Protein AF-A0A2T4PUJ6-F1 (afdb_monomer_lite)

pLDDT: mean 86.18, std 10.52, range [46.16, 98.0]

Organism: NCBI:txid71237

Sequence (237 aa):
MKYNLSYVLGALLSVPMAFIAFLFSVFQLDLHFMIDTAVFAGSYVFSFLPIQWYSSRKYLKEMGLTRREFHFIRKQLNDAQPKLKRLYKNYMRVRSYSEFKNLNEVAKLARTIYNTVKQSPEKFYAVESFFYSHLDNTVNLIDNYTMLQRMPNKSKEEKAKLKQTKLTIDENKRTLVADLKQLNESSYHQLDIEMELADIAKDRNSYRQAITESTKEKVNLKKNAKKYEYEMERKDD

Foldseek 3Di:
DVLVVLQVVLQVVQQVQLVVQLVCCVPPVVDDPVVSVVSSVVSSCVSRVVSNVVSVVVVCVVLVHDPVLLVVLVVLLVVLVVLLVLLVVLLVLDPDPVSSVLSVLLSVLLVVLSVLCVVRVSLCVLQVCSSVPLSVVLSVLSNVLSVLVPDPDDDPVSVVVSVVSVVVNVVSSVVSVVSVCSSCVVVVVVVVVVVVVVVVVVVVVVVVVVVVVVVVVVVVVVVVVVVVVVVVVVVVD

Radius of gyration: 34.38 Å; chains: 1; bounding box: 81×80×92 Å

InterPro domains:
  IPR018770 5-bromo-4-chloroindolyl phosphate hydrolysis protein [PF10112] (9-198)

Structure (mmCIF, N/CA/C/O backbone):
data_AF-A0A2T4PUJ6-F1
#
_entry.id   AF-A0A2T4PUJ6-F1
#
loop_
_atom_site.group_PDB
_atom_site.id
_atom_site.type_symbol
_atom_site.label_atom_id
_atom_site.label_alt_id
_atom_site.label_comp_id
_atom_site.label_asym_id
_atom_site.label_entity_id
_atom_site.label_seq_id
_atom_site.pdbx_PDB_ins_code
_atom_site.Cartn_x
_atom_site.Cartn_y
_atom_site.Cartn_z
_atom_site.occupancy
_atom_site.B_iso_or_equiv
_atom_site.auth_seq_id
_atom_site.auth_comp_id
_atom_site.auth_asym_id
_atom_site.auth_atom_id
_atom_site.pdbx_PDB_model_num
ATOM 1 N N . MET A 1 1 ? 12.308 -3.045 -4.408 1.00 46.16 1 MET A N 1
ATOM 2 C CA . MET A 1 1 ? 13.545 -3.732 -3.955 1.00 46.16 1 MET A CA 1
ATOM 3 C C . MET A 1 1 ? 14.576 -3.938 -5.072 1.00 46.16 1 MET A C 1
ATOM 5 O O . MET A 1 1 ? 15.727 -4.180 -4.744 1.00 46.16 1 MET A O 1
ATOM 9 N N . LYS A 1 2 ? 14.228 -3.740 -6.359 1.00 48.84 2 LYS A N 1
ATOM 10 C CA . LYS A 1 2 ? 15.148 -3.913 -7.501 1.00 48.84 2 LYS A CA 1
ATOM 11 C C . LYS A 1 2 ? 16.347 -2.936 -7.541 1.00 48.84 2 LYS A C 1
ATOM 13 O O . LYS A 1 2 ? 17.402 -3.316 -8.018 1.00 48.84 2 LYS A O 1
ATOM 18 N N . TYR A 1 3 ? 16.237 -1.734 -6.963 1.00 52.75 3 TYR A N 1
ATOM 19 C CA . TYR A 1 3 ? 17.348 -0.760 -6.908 1.00 52.75 3 TYR A CA 1
ATOM 20 C C . TYR A 1 3 ? 18.479 -1.143 -5.930 1.00 52.75 3 TYR A C 1
ATOM 22 O O . TYR A 1 3 ? 19.645 -0.867 -6.175 1.00 52.75 3 TYR A O 1
ATOM 30 N N . ASN A 1 4 ? 18.154 -1.820 -4.822 1.00 54.56 4 ASN A N 1
ATOM 31 C CA . ASN A 1 4 ? 19.189 -2.348 -3.924 1.00 54.56 4 ASN A CA 1
ATOM 32 C C . ASN A 1 4 ? 19.847 -3.590 -4.544 1.00 54.56 4 ASN A C 1
ATOM 34 O O . ASN A 1 4 ? 21.022 -3.842 -4.317 1.00 54.56 4 ASN A O 1
ATOM 38 N N . LEU A 1 5 ? 19.096 -4.335 -5.363 1.00 58.62 5 LEU A N 1
ATOM 39 C CA . LEU A 1 5 ? 19.614 -5.472 -6.116 1.00 58.62 5 LEU A CA 1
ATOM 40 C C . LEU A 1 5 ? 20.593 -5.023 -7.212 1.00 58.62 5 LEU A C 1
ATOM 42 O O . LEU A 1 5 ? 21.636 -5.643 -7.360 1.00 58.62 5 LEU A O 1
ATOM 46 N N . SER A 1 6 ? 20.313 -3.921 -7.921 1.00 64.31 6 SER A N 1
ATOM 47 C CA . SER A 1 6 ? 21.259 -3.351 -8.894 1.00 64.31 6 SER A CA 1
ATOM 48 C C . SER A 1 6 ? 22.531 -2.826 -8.229 1.00 64.31 6 SER A C 1
ATOM 50 O O . SER A 1 6 ? 23.610 -2.989 -8.786 1.00 64.31 6 SER A O 1
ATOM 52 N N . TYR A 1 7 ? 22.422 -2.263 -7.020 1.00 66.50 7 TYR A N 1
ATOM 53 C CA . TYR A 1 7 ? 23.578 -1.846 -6.222 1.00 66.50 7 TYR A CA 1
ATOM 54 C C . TYR A 1 7 ? 24.466 -3.039 -5.834 1.00 66.50 7 TYR A C 1
ATOM 56 O O . TYR A 1 7 ? 25.674 -2.996 -6.045 1.00 66.50 7 TYR A O 1
ATOM 64 N N . VAL A 1 8 ? 23.871 -4.124 -5.323 1.00 69.06 8 VAL A N 1
ATOM 65 C CA . VAL A 1 8 ? 24.610 -5.338 -4.929 1.00 69.06 8 VAL A CA 1
ATOM 66 C C . VAL A 1 8 ? 25.204 -6.056 -6.144 1.00 69.06 8 VAL A C 1
ATOM 68 O O . VAL A 1 8 ? 26.362 -6.450 -6.096 1.00 69.06 8 VAL A O 1
ATOM 71 N N . LEU A 1 9 ? 24.460 -6.181 -7.248 1.00 69.38 9 LEU A N 1
ATOM 72 C CA . LEU A 1 9 ? 24.966 -6.768 -8.497 1.00 69.38 9 LEU A CA 1
ATOM 73 C C . LEU A 1 9 ? 26.096 -5.932 -9.107 1.00 69.38 9 LEU A C 1
ATOM 75 O O . LEU A 1 9 ? 27.092 -6.488 -9.560 1.00 69.38 9 LEU A O 1
ATOM 79 N N . GLY A 1 10 ? 25.956 -4.604 -9.089 1.00 70.38 10 GLY A N 1
ATOM 80 C CA . GLY A 1 10 ? 26.990 -3.685 -9.552 1.00 70.38 10 GLY A CA 1
ATOM 81 C C . GLY A 1 10 ? 28.268 -3.804 -8.731 1.00 70.38 10 GLY A C 1
ATOM 82 O O . GLY A 1 10 ? 29.337 -3.926 -9.315 1.00 70.38 10 GLY A O 1
ATOM 83 N N . ALA A 1 11 ? 28.156 -3.844 -7.400 1.00 76.50 11 ALA A N 1
ATOM 84 C CA . ALA A 1 11 ? 29.297 -4.022 -6.503 1.00 76.50 11 ALA A CA 1
ATOM 85 C C . ALA A 1 11 ? 29.949 -5.412 -6.645 1.00 76.50 11 ALA A C 1
ATOM 87 O O . ALA A 1 11 ? 31.170 -5.528 -6.642 1.00 76.50 11 ALA A O 1
ATOM 88 N N . LEU A 1 12 ? 29.150 -6.471 -6.816 1.00 81.75 12 LEU A N 1
ATOM 89 C CA . LEU A 1 12 ? 29.649 -7.841 -6.968 1.00 81.75 12 LEU A CA 1
ATOM 90 C C . LEU A 1 12 ? 30.453 -8.030 -8.264 1.00 81.75 12 LEU A C 1
ATOM 92 O O . LEU A 1 12 ? 31.432 -8.768 -8.269 1.00 81.75 12 LEU A O 1
ATOM 96 N N . LEU A 1 13 ? 30.054 -7.360 -9.349 1.00 78.81 13 LEU A N 1
ATOM 97 C CA . LEU A 1 13 ? 30.751 -7.408 -10.639 1.00 78.81 13 LEU A CA 1
ATOM 98 C C . LEU A 1 13 ? 31.933 -6.428 -10.713 1.00 78.81 13 LEU A C 1
ATOM 100 O O . LEU A 1 13 ? 32.911 -6.709 -11.405 1.00 78.81 13 LEU A O 1
ATOM 104 N N . SER A 1 14 ? 31.874 -5.293 -10.006 1.00 81.06 14 SER A N 1
ATOM 105 C CA . SER A 1 14 ? 32.927 -4.271 -10.059 1.00 81.06 14 SER A CA 1
ATOM 106 C C . SER A 1 14 ? 34.184 -4.649 -9.272 1.00 81.06 14 SER A C 1
ATOM 108 O O . SER A 1 14 ? 35.276 -4.264 -9.680 1.00 81.06 14 SER A O 1
ATOM 110 N N . VAL A 1 15 ? 34.065 -5.419 -8.183 1.00 84.56 15 VAL A N 1
ATOM 111 C CA . VAL A 1 15 ? 35.214 -5.880 -7.376 1.00 84.56 15 VAL A CA 1
ATOM 112 C C . VAL A 1 15 ? 36.188 -6.773 -8.167 1.00 84.56 15 VAL A C 1
ATOM 114 O O . VAL A 1 15 ? 37.368 -6.429 -8.215 1.00 84.56 15 VAL A O 1
ATOM 117 N N . PRO A 1 16 ? 35.763 -7.873 -8.824 1.00 87.31 16 PRO A N 1
ATOM 118 C CA . PRO A 1 16 ? 36.682 -8.712 -9.595 1.00 87.31 16 PRO A CA 1
ATOM 119 C C . PRO A 1 16 ? 37.267 -7.981 -10.811 1.00 87.31 16 PRO A C 1
ATOM 121 O O . PRO A 1 16 ? 38.437 -8.176 -11.120 1.00 87.31 16 PRO A O 1
ATOM 124 N N . MET A 1 17 ? 36.510 -7.086 -11.456 1.00 83.06 17 MET A N 1
ATOM 125 C CA . MET A 1 17 ? 37.035 -6.259 -12.553 1.00 83.06 17 MET A CA 1
ATOM 126 C C . MET A 1 17 ? 38.114 -5.277 -12.087 1.00 83.06 17 MET A C 1
ATOM 128 O O . MET A 1 17 ? 39.159 -5.164 -12.724 1.00 83.06 17 MET A O 1
ATOM 132 N N . ALA A 1 18 ? 37.902 -4.609 -10.950 1.00 87.94 18 ALA A N 1
ATOM 133 C CA . ALA A 1 18 ? 38.915 -3.744 -10.353 1.00 87.94 18 ALA A CA 1
ATOM 134 C C . ALA A 1 18 ? 40.159 -4.537 -9.930 1.00 87.94 18 ALA A C 1
ATOM 136 O O . ALA A 1 18 ? 41.277 -4.056 -10.092 1.00 87.94 18 ALA A O 1
ATOM 137 N N . PHE A 1 19 ? 39.975 -5.767 -9.443 1.00 88.12 19 PHE A N 1
ATOM 138 C CA . PHE A 1 19 ? 41.076 -6.649 -9.070 1.00 88.12 19 PHE A CA 1
ATOM 139 C C . PHE A 1 19 ? 41.904 -7.098 -10.283 1.00 88.12 19 PHE A C 1
ATOM 141 O O . PHE A 1 19 ? 43.127 -7.065 -10.223 1.00 88.12 19 PHE A O 1
ATOM 148 N N . ILE A 1 20 ? 41.266 -7.434 -11.410 1.00 89.25 20 ILE A N 1
ATOM 149 C CA . ILE A 1 20 ? 41.969 -7.754 -12.665 1.00 89.25 20 ILE A CA 1
ATOM 150 C C . ILE A 1 20 ? 42.770 -6.543 -13.163 1.00 89.25 20 ILE A C 1
ATOM 152 O O . ILE A 1 20 ? 43.934 -6.693 -13.524 1.00 89.25 20 ILE A O 1
ATOM 156 N N . ALA A 1 21 ? 42.179 -5.344 -13.139 1.00 86.75 21 ALA A N 1
ATOM 157 C CA . ALA A 1 21 ? 42.868 -4.113 -13.526 1.00 86.75 21 ALA A CA 1
ATOM 158 C C . ALA A 1 21 ? 44.062 -3.798 -12.607 1.00 86.75 21 ALA A C 1
ATOM 160 O O . ALA A 1 21 ? 45.117 -3.391 -13.086 1.00 86.75 21 ALA A O 1
ATOM 161 N N . PHE A 1 22 ? 43.919 -4.040 -11.301 1.00 88.12 22 PHE A N 1
ATOM 162 C CA . PHE A 1 22 ? 45.001 -3.909 -10.327 1.00 88.12 22 PHE A CA 1
ATOM 163 C C . PHE A 1 22 ? 46.137 -4.905 -10.590 1.00 88.12 22 PHE A C 1
ATOM 165 O O . PHE A 1 22 ? 47.290 -4.494 -10.658 1.00 88.12 22 PHE A O 1
ATOM 172 N N . LEU A 1 23 ? 45.832 -6.190 -10.811 1.00 89.56 23 LEU A N 1
ATOM 173 C CA . LEU A 1 23 ? 46.854 -7.191 -11.140 1.00 89.56 23 LEU A CA 1
ATOM 174 C C . LEU A 1 23 ? 47.570 -6.855 -12.453 1.00 89.56 23 LEU A C 1
ATOM 176 O O . LEU A 1 23 ? 48.789 -6.956 -12.527 1.00 89.56 23 LEU A O 1
ATOM 180 N N . PHE A 1 24 ? 46.837 -6.411 -13.475 1.00 88.38 24 PHE A N 1
ATOM 181 C CA . PHE A 1 24 ? 47.435 -5.979 -14.739 1.00 88.38 24 PHE A CA 1
ATOM 182 C C . PHE A 1 24 ? 48.380 -4.784 -14.545 1.00 88.38 24 PHE A C 1
ATOM 184 O O . PHE A 1 24 ? 49.465 -4.757 -15.118 1.00 88.38 24 PHE A O 1
ATOM 191 N N . SER A 1 25 ? 47.996 -3.826 -13.700 1.00 88.31 25 SER A N 1
ATOM 192 C CA . SER A 1 25 ? 48.828 -2.673 -13.347 1.00 88.31 25 SER A CA 1
ATOM 193 C C . SER A 1 25 ? 50.128 -3.093 -12.652 1.00 88.31 25 SER A C 1
ATOM 195 O O . SER A 1 25 ? 51.208 -2.695 -13.082 1.00 88.31 25 SER A O 1
ATOM 197 N N . VAL A 1 26 ? 50.029 -3.979 -11.655 1.00 86.44 26 VAL A N 1
ATOM 198 C CA . VAL A 1 26 ? 51.175 -4.458 -10.866 1.00 86.44 26 VAL A CA 1
ATOM 199 C C . VAL A 1 26 ? 52.133 -5.322 -11.690 1.00 86.44 26 VAL A C 1
ATOM 201 O O . VAL A 1 26 ? 53.337 -5.194 -11.524 1.00 86.44 26 VAL A O 1
ATOM 204 N N . PHE A 1 27 ? 51.631 -6.206 -12.559 1.00 87.38 27 PHE A N 1
ATOM 205 C CA . PHE A 1 27 ? 52.478 -7.180 -13.265 1.00 87.38 27 PHE A CA 1
ATOM 206 C C . PHE A 1 27 ? 52.946 -6.743 -14.654 1.00 87.38 27 PHE A C 1
ATOM 208 O O . PHE A 1 27 ? 53.947 -7.266 -15.137 1.00 87.38 27 PHE A O 1
ATOM 215 N N . GLN A 1 28 ? 52.213 -5.852 -15.329 1.00 89.88 28 GLN A N 1
ATOM 216 C CA . GLN A 1 28 ? 52.507 -5.485 -16.718 1.00 89.88 28 GLN A CA 1
ATOM 217 C C . GLN A 1 28 ? 53.068 -4.070 -16.861 1.00 89.88 28 GLN A C 1
ATOM 219 O O . GLN A 1 28 ? 53.789 -3.800 -17.821 1.00 89.88 28 GLN A O 1
ATOM 224 N N . LEU A 1 29 ? 52.697 -3.159 -15.957 1.00 83.00 29 LEU A N 1
ATOM 225 C CA . LEU A 1 29 ? 53.046 -1.741 -16.051 1.00 83.00 29 LEU A CA 1
ATOM 226 C C . LEU A 1 29 ? 54.107 -1.312 -15.025 1.00 83.00 29 LEU A C 1
ATOM 228 O O . LEU A 1 29 ? 54.623 -0.206 -15.169 1.00 83.00 29 LEU A O 1
ATOM 232 N N . ASP A 1 30 ? 54.424 -2.158 -14.031 1.00 80.62 30 ASP A N 1
ATOM 233 C CA . ASP A 1 30 ? 55.392 -1.897 -12.947 1.00 80.62 30 ASP A CA 1
ATOM 234 C C . ASP A 1 30 ? 55.239 -0.484 -12.344 1.00 80.62 30 ASP A C 1
ATOM 236 O O . ASP A 1 30 ? 56.201 0.270 -12.161 1.00 80.62 30 ASP A O 1
ATOM 240 N N . LEU A 1 31 ? 53.994 -0.077 -12.080 1.00 79.50 31 LEU A N 1
ATOM 241 C CA . LEU A 1 31 ? 53.709 1.251 -11.544 1.00 79.50 31 LEU A CA 1
ATOM 242 C C . LEU A 1 31 ? 54.032 1.334 -10.045 1.00 79.50 31 LEU A C 1
ATOM 244 O O . LEU A 1 31 ? 54.186 0.347 -9.332 1.00 79.50 31 LEU A O 1
ATOM 248 N N . HIS A 1 32 ? 54.139 2.566 -9.544 1.00 88.44 32 HIS A N 1
ATOM 249 C CA . HIS A 1 32 ? 54.298 2.800 -8.113 1.00 88.44 32 HIS A CA 1
ATOM 250 C C . HIS A 1 32 ? 53.008 2.426 -7.364 1.00 88.44 32 HIS A C 1
ATOM 252 O O . HIS A 1 32 ? 51.917 2.798 -7.795 1.00 88.44 32 HIS A O 1
ATOM 258 N N . PHE A 1 33 ? 53.129 1.820 -6.180 1.00 82.94 33 PHE A N 1
ATOM 259 C CA . PHE A 1 33 ? 52.008 1.304 -5.373 1.00 82.94 33 PHE A CA 1
ATOM 260 C C . PHE A 1 33 ? 50.840 2.295 -5.162 1.00 82.94 33 PHE A C 1
ATOM 262 O O . PHE A 1 33 ? 49.666 1.915 -5.124 1.00 82.94 33 PHE A O 1
ATOM 269 N N . MET A 1 34 ? 51.142 3.594 -5.042 1.00 86.75 34 MET A N 1
ATOM 270 C CA . MET A 1 34 ? 50.113 4.641 -4.936 1.00 86.75 34 MET A CA 1
ATOM 271 C C . MET A 1 34 ? 49.249 4.751 -6.203 1.00 86.75 34 MET A C 1
ATOM 273 O O . MET A 1 34 ? 48.043 4.974 -6.109 1.00 86.75 34 MET A O 1
ATOM 277 N N . ILE A 1 35 ? 49.858 4.579 -7.376 1.00 86.94 35 ILE A N 1
ATOM 278 C CA . ILE A 1 35 ? 49.181 4.611 -8.673 1.00 86.94 35 ILE A CA 1
ATOM 279 C C . ILE A 1 35 ? 48.351 3.339 -8.851 1.00 86.94 35 ILE A C 1
ATOM 281 O O . ILE A 1 35 ? 47.196 3.450 -9.242 1.00 86.94 35 ILE A O 1
ATOM 285 N N . ASP A 1 36 ? 48.851 2.164 -8.462 1.00 85.19 36 ASP A N 1
ATOM 286 C CA . ASP A 1 36 ? 48.068 0.917 -8.523 1.00 85.19 36 ASP A CA 1
ATOM 287 C C . ASP A 1 36 ? 46.815 0.979 -7.645 1.00 85.19 36 ASP A C 1
ATOM 289 O O . ASP A 1 36 ? 45.722 0.578 -8.051 1.00 85.19 36 ASP A O 1
ATOM 293 N N . THR A 1 37 ? 46.944 1.560 -6.451 1.00 84.50 37 THR A N 1
ATOM 294 C CA . THR A 1 37 ? 45.804 1.786 -5.553 1.00 84.50 37 THR A CA 1
ATOM 295 C C . THR A 1 37 ? 44.788 2.749 -6.182 1.00 84.50 37 THR A C 1
ATOM 297 O O . THR A 1 37 ? 43.575 2.536 -6.083 1.00 84.50 37 THR A O 1
ATOM 300 N N . ALA A 1 38 ? 45.262 3.786 -6.881 1.00 89.69 38 ALA A N 1
ATOM 301 C CA . ALA A 1 38 ? 44.405 4.702 -7.627 1.00 89.69 38 ALA A CA 1
ATOM 302 C C . ALA A 1 38 ? 43.738 4.021 -8.836 1.00 89.69 38 ALA A C 1
ATOM 304 O O . ALA A 1 38 ? 42.557 4.264 -9.087 1.00 89.69 38 ALA A O 1
ATOM 305 N N . VAL A 1 39 ? 44.440 3.128 -9.541 1.00 87.44 39 VAL A N 1
ATOM 306 C CA . VAL A 1 39 ? 43.896 2.310 -10.637 1.00 87.44 39 VAL A CA 1
ATOM 307 C C . VAL A 1 39 ? 42.807 1.380 -10.114 1.00 87.44 39 VAL A C 1
ATOM 309 O O . VAL A 1 39 ? 41.744 1.301 -10.726 1.00 87.44 39 VAL A O 1
ATOM 312 N N . PHE A 1 40 ? 43.002 0.738 -8.962 1.00 86.62 40 PHE A N 1
ATOM 313 C CA . PHE A 1 40 ? 41.977 -0.092 -8.327 1.00 86.62 40 PHE A CA 1
ATOM 314 C C . PHE A 1 40 ? 40.717 0.719 -7.986 1.00 86.62 40 PHE A C 1
ATOM 316 O O . PHE A 1 40 ? 39.611 0.364 -8.405 1.00 86.62 40 PHE A O 1
ATOM 323 N N . ALA A 1 41 ? 40.876 1.847 -7.286 1.00 87.44 41 ALA A N 1
ATOM 324 C CA . ALA A 1 41 ? 39.758 2.714 -6.914 1.00 87.44 41 ALA A CA 1
ATOM 325 C C . ALA A 1 41 ? 39.045 3.302 -8.147 1.00 87.44 41 ALA A C 1
ATOM 327 O O . ALA A 1 41 ? 37.813 3.294 -8.224 1.00 87.44 41 ALA A O 1
ATOM 328 N N . GLY A 1 42 ? 39.810 3.761 -9.140 1.00 87.00 42 GLY A N 1
ATOM 329 C CA . GLY A 1 42 ? 39.299 4.302 -10.396 1.00 87.00 42 GLY A CA 1
ATOM 330 C C . GLY A 1 42 ? 38.540 3.258 -11.211 1.00 87.00 42 GLY A C 1
ATOM 331 O O . GLY A 1 42 ? 37.420 3.519 -11.645 1.00 87.00 42 GLY A O 1
ATOM 332 N N . SER A 1 43 ? 39.091 2.049 -11.343 1.00 85.19 43 SER A N 1
ATOM 333 C CA . SER A 1 43 ? 38.470 0.930 -12.067 1.00 85.19 43 SER A CA 1
ATOM 334 C C . SER A 1 43 ? 37.184 0.458 -11.395 1.00 85.19 43 SER A C 1
ATOM 336 O O . SER A 1 43 ? 36.202 0.155 -12.078 1.00 85.19 43 SER A O 1
ATOM 338 N N . TYR A 1 44 ? 37.149 0.450 -10.060 1.00 85.50 44 TYR A N 1
ATOM 339 C CA . TYR A 1 44 ? 35.946 0.137 -9.294 1.00 85.50 44 TYR A CA 1
ATOM 340 C C . TYR A 1 44 ? 34.827 1.152 -9.560 1.00 85.50 44 TYR A C 1
ATOM 342 O O . TYR A 1 44 ? 33.710 0.765 -9.913 1.00 85.50 44 TYR A O 1
ATOM 350 N N . VAL A 1 45 ? 35.124 2.453 -9.456 1.00 84.06 45 VAL A N 1
ATOM 351 C CA . VAL A 1 45 ? 34.147 3.523 -9.720 1.00 84.06 45 VAL A CA 1
ATOM 352 C C . VAL A 1 45 ? 33.694 3.496 -11.181 1.00 84.06 45 VAL A C 1
ATOM 354 O O . VAL A 1 45 ? 32.492 3.533 -11.454 1.00 84.06 45 VAL A O 1
ATOM 357 N N . PHE A 1 46 ? 34.634 3.370 -12.119 1.00 82.12 46 PHE A N 1
ATOM 358 C CA . PHE A 1 46 ? 34.356 3.350 -13.554 1.00 82.12 46 PHE A CA 1
ATOM 359 C C . PHE A 1 46 ? 33.485 2.160 -13.964 1.00 82.12 46 PHE A C 1
ATOM 361 O O . PHE A 1 46 ? 32.589 2.315 -14.788 1.00 82.12 46 PHE A O 1
ATOM 368 N N . SER A 1 47 ? 33.683 0.994 -13.348 1.00 77.50 47 SER A N 1
ATOM 369 C CA . SER A 1 47 ? 32.861 -0.194 -13.606 1.00 77.50 47 SER A CA 1
ATOM 370 C C . SER A 1 47 ? 31.472 -0.093 -12.965 1.00 77.50 47 SER A C 1
ATOM 372 O O . SER A 1 47 ? 30.485 -0.567 -13.525 1.00 77.50 47 SER A O 1
ATOM 374 N N . PHE A 1 48 ? 31.362 0.554 -11.803 1.00 76.94 48 PHE A N 1
ATOM 375 C CA . PHE A 1 48 ? 30.121 0.632 -11.031 1.00 76.94 48 PHE A CA 1
ATOM 376 C C . PHE A 1 48 ? 29.106 1.655 -11.580 1.00 76.94 48 PHE A C 1
ATOM 378 O O . PHE A 1 48 ? 27.902 1.380 -11.654 1.00 76.94 48 PHE A O 1
ATOM 385 N N . LEU A 1 49 ? 29.568 2.840 -11.989 1.00 76.81 49 LEU A N 1
ATOM 386 C CA . LEU A 1 49 ? 28.710 3.934 -12.467 1.00 76.81 49 LEU A CA 1
ATOM 387 C C . LEU A 1 49 ? 27.810 3.582 -13.676 1.00 76.81 49 LEU A C 1
ATOM 389 O O . LEU A 1 49 ? 26.606 3.873 -13.612 1.00 76.81 49 LEU A O 1
ATOM 393 N N . PRO A 1 50 ? 28.308 2.958 -14.765 1.00 73.25 50 PRO A N 1
ATOM 394 C CA . PRO A 1 50 ? 27.486 2.651 -15.935 1.00 73.25 50 PRO A CA 1
ATOM 395 C C . PRO A 1 50 ? 26.412 1.599 -15.637 1.00 73.25 50 PRO A C 1
ATOM 397 O O . PRO A 1 50 ? 25.285 1.735 -16.122 1.00 73.25 50 PRO A O 1
ATOM 400 N N . ILE A 1 51 ? 26.704 0.611 -14.780 1.00 70.19 51 ILE A N 1
ATOM 401 C CA . ILE A 1 51 ? 25.738 -0.414 -14.346 1.00 70.19 51 ILE A CA 1
ATOM 402 C C . ILE A 1 51 ? 24.543 0.251 -13.656 1.00 70.19 51 ILE A C 1
ATOM 404 O O . ILE A 1 51 ? 23.384 -0.028 -13.979 1.00 70.19 51 ILE A O 1
ATOM 408 N N . GLN A 1 52 ? 24.815 1.196 -12.756 1.00 66.50 52 GLN A N 1
ATOM 409 C CA . GLN A 1 52 ? 23.769 1.897 -12.022 1.00 66.50 52 GLN A CA 1
ATOM 410 C C . GLN A 1 52 ? 22.947 2.829 -12.925 1.00 66.50 52 GLN A C 1
ATOM 412 O O . GLN A 1 52 ? 21.717 2.908 -12.805 1.00 66.50 52 GLN A O 1
ATOM 417 N N . TRP A 1 53 ? 23.599 3.518 -13.865 1.00 66.62 53 TRP A N 1
ATOM 418 C CA . TRP A 1 53 ? 22.915 4.440 -14.771 1.00 66.62 53 TRP A CA 1
ATOM 419 C C . TRP A 1 53 ? 22.033 3.710 -15.789 1.00 66.62 53 TRP A C 1
ATOM 421 O O . TRP A 1 53 ? 20.895 4.131 -16.029 1.00 66.62 53 TRP A O 1
ATOM 431 N N . TYR A 1 54 ? 22.518 2.593 -16.336 1.00 69.44 54 TYR A N 1
ATOM 432 C CA . TYR A 1 54 ? 21.770 1.753 -17.268 1.00 69.44 54 TYR A CA 1
ATOM 433 C C . TYR A 1 54 ? 20.601 1.042 -16.577 1.00 69.44 54 TYR A C 1
ATOM 435 O O . TYR A 1 54 ? 19.468 1.118 -17.058 1.00 69.44 54 TYR A O 1
ATOM 443 N N . SER A 1 55 ? 20.830 0.437 -15.404 1.00 65.81 55 SER A N 1
ATOM 444 C CA . SER A 1 55 ? 19.782 -0.266 -14.652 1.00 65.81 55 SER A CA 1
ATOM 445 C C . SER A 1 55 ? 18.624 0.655 -14.266 1.00 65.81 55 SER A C 1
ATOM 447 O O . SER A 1 55 ? 17.465 0.252 -14.359 1.00 65.81 55 SER A O 1
ATOM 449 N N . SER A 1 56 ? 18.912 1.893 -13.854 1.00 66.69 56 SER A N 1
ATOM 450 C CA . SER A 1 56 ? 17.881 2.872 -13.491 1.00 66.69 56 SER A CA 1
ATOM 451 C C . SER A 1 56 ? 17.050 3.310 -14.703 1.00 66.69 56 SER A C 1
ATOM 453 O O . SER A 1 56 ? 15.822 3.361 -14.630 1.00 66.69 56 SER A O 1
ATOM 455 N N . ARG A 1 57 ? 17.696 3.567 -15.851 1.00 67.06 57 ARG A N 1
ATOM 456 C CA . ARG A 1 57 ? 16.994 3.925 -17.096 1.00 67.06 57 ARG A CA 1
ATOM 457 C C . ARG A 1 57 ? 16.142 2.773 -17.624 1.00 67.06 57 ARG A C 1
ATOM 459 O O . ARG A 1 57 ? 15.010 3.019 -18.024 1.00 67.06 57 ARG A O 1
ATOM 466 N N . LYS A 1 58 ? 16.661 1.540 -17.607 1.00 70.75 58 LYS A N 1
ATOM 467 C CA . LYS A 1 58 ? 15.922 0.350 -18.048 1.00 70.75 58 LYS A CA 1
ATOM 468 C C . LYS A 1 58 ? 14.695 0.106 -17.170 1.00 70.75 58 LYS A C 1
ATOM 470 O O . LYS A 1 58 ? 13.611 -0.044 -17.707 1.00 70.75 58 LYS A O 1
ATOM 475 N N . TYR A 1 59 ? 14.843 0.189 -15.847 1.00 70.38 59 TYR A N 1
ATOM 476 C CA . TYR A 1 59 ? 13.733 0.028 -14.902 1.00 70.38 59 TYR A CA 1
ATOM 477 C C . TYR A 1 59 ? 12.616 1.057 -15.128 1.00 70.38 59 TYR A C 1
ATOM 479 O O . TYR A 1 59 ? 11.445 0.701 -15.184 1.00 70.38 59 TYR A O 1
ATOM 487 N N . LEU A 1 60 ? 12.972 2.331 -15.314 1.00 74.75 60 LEU A N 1
ATOM 488 C CA . LEU A 1 60 ? 11.996 3.385 -15.604 1.00 74.75 60 LEU A CA 1
ATOM 489 C C . LEU A 1 60 ? 11.324 3.200 -16.971 1.00 74.75 60 LEU A C 1
ATOM 491 O O . LEU A 1 60 ? 10.116 3.383 -17.081 1.00 74.75 60 LEU A O 1
ATOM 495 N N . LYS A 1 61 ? 12.090 2.789 -17.990 1.00 72.75 61 LYS A N 1
ATOM 496 C CA . LYS A 1 61 ? 11.573 2.512 -19.337 1.00 72.75 61 LYS A CA 1
ATOM 497 C C . LYS A 1 61 ? 10.633 1.302 -19.356 1.00 72.75 61 LYS A C 1
ATOM 499 O O . LYS A 1 61 ? 9.612 1.366 -20.024 1.00 72.75 61 LYS A O 1
ATOM 504 N N . GLU A 1 62 ? 10.953 0.239 -18.618 1.00 76.31 62 GLU A N 1
ATOM 505 C CA . GLU A 1 62 ? 10.103 -0.954 -18.470 1.00 76.31 62 GLU A CA 1
ATOM 506 C C . GLU A 1 62 ? 8.752 -0.626 -17.820 1.00 76.31 62 GLU A C 1
ATOM 508 O O . GLU A 1 62 ? 7.744 -1.207 -18.199 1.00 76.31 62 GLU A O 1
ATOM 513 N N . MET A 1 63 ? 8.720 0.323 -16.880 1.00 76.62 63 MET A N 1
ATOM 514 C CA . MET A 1 63 ? 7.487 0.763 -16.211 1.00 76.62 63 MET A CA 1
ATOM 515 C C . MET A 1 63 ? 6.769 1.910 -16.941 1.00 76.62 63 MET A C 1
ATOM 517 O O . MET A 1 63 ? 5.722 2.355 -16.485 1.00 76.62 63 MET A O 1
ATOM 521 N N . GLY A 1 64 ? 7.343 2.446 -18.024 1.00 83.19 64 GLY A N 1
ATOM 522 C CA . GLY A 1 64 ? 6.788 3.604 -18.734 1.00 83.19 64 GLY A CA 1
ATOM 523 C C . GLY A 1 64 ? 6.784 4.912 -17.930 1.00 83.19 64 GLY A C 1
ATOM 524 O O . GLY A 1 64 ? 6.066 5.837 -18.292 1.00 83.19 64 GLY A O 1
ATOM 525 N N . LEU A 1 65 ? 7.575 5.014 -16.856 1.00 86.75 65 LEU A N 1
ATOM 526 C CA . LEU A 1 65 ? 7.591 6.176 -15.962 1.00 86.75 65 LEU A CA 1
ATOM 527 C C . LEU A 1 65 ? 8.761 7.116 -16.257 1.00 86.75 65 LEU A C 1
ATOM 529 O O . LEU A 1 65 ? 9.911 6.700 -16.435 1.00 86.75 65 LEU A O 1
ATOM 533 N N . THR A 1 66 ? 8.510 8.419 -16.186 1.00 88.44 66 THR A N 1
ATOM 534 C CA . THR A 1 66 ? 9.572 9.423 -16.129 1.00 88.44 66 THR A CA 1
ATOM 535 C C . THR A 1 66 ? 10.246 9.433 -14.752 1.00 88.44 66 THR A C 1
ATOM 537 O O . THR A 1 66 ? 9.684 9.043 -13.726 1.00 88.44 66 THR A O 1
ATOM 540 N N . ARG A 1 67 ? 11.480 9.953 -14.690 1.00 85.50 67 ARG A N 1
ATOM 541 C CA . ARG A 1 67 ? 12.215 10.121 -13.419 1.00 85.50 67 ARG A CA 1
ATOM 542 C C . ARG A 1 67 ? 11.449 10.965 -12.396 1.00 85.50 67 ARG A C 1
ATOM 544 O O . ARG A 1 67 ? 11.536 10.690 -11.201 1.00 85.50 67 ARG A O 1
ATOM 551 N N . ARG A 1 68 ? 10.733 11.994 -12.866 1.00 88.75 68 ARG A N 1
ATOM 552 C CA . ARG A 1 68 ? 9.957 12.908 -12.015 1.00 88.75 68 ARG A CA 1
ATOM 553 C C . ARG A 1 68 ? 8.756 12.199 -11.403 1.00 88.75 68 ARG A C 1
ATOM 555 O O . ARG A 1 68 ? 8.577 12.283 -10.193 1.00 88.75 68 ARG A O 1
ATOM 562 N N . GLU A 1 69 ? 8.005 11.452 -12.207 1.00 88.62 69 GLU A N 1
ATOM 563 C CA . GLU A 1 69 ? 6.860 10.663 -11.733 1.00 88.62 69 GLU A CA 1
ATOM 564 C C . GLU A 1 69 ? 7.307 9.602 -10.733 1.00 88.62 69 GLU A C 1
ATOM 566 O O . GLU A 1 69 ? 6.762 9.516 -9.638 1.00 88.62 69 GLU A O 1
ATOM 571 N N . PHE A 1 70 ? 8.379 8.863 -11.034 1.00 91.06 70 PHE A N 1
ATOM 572 C CA . PHE A 1 70 ? 8.900 7.872 -10.095 1.00 91.06 70 PHE A CA 1
ATOM 573 C C . PHE A 1 70 ? 9.325 8.496 -8.758 1.00 91.06 70 PHE A C 1
ATOM 575 O O . PHE A 1 70 ? 9.026 7.949 -7.695 1.00 91.06 70 PHE A O 1
ATOM 582 N N . HIS A 1 71 ? 10.006 9.647 -8.787 1.00 92.12 71 HIS A N 1
ATOM 583 C CA . HIS A 1 71 ? 10.369 10.368 -7.567 1.00 92.12 71 HIS A CA 1
ATOM 584 C C . HIS A 1 71 ? 9.129 10.820 -6.785 1.00 92.12 71 HIS A C 1
ATOM 586 O O . HIS A 1 71 ? 9.078 10.657 -5.565 1.00 92.12 71 HIS A O 1
ATOM 592 N N . PHE A 1 72 ? 8.118 11.336 -7.482 1.00 93.81 72 PHE A N 1
ATOM 593 C CA . PHE A 1 72 ? 6.849 11.732 -6.886 1.00 93.81 72 PHE A CA 1
ATOM 594 C C . PHE A 1 72 ? 6.144 10.552 -6.203 1.00 93.81 72 PHE A C 1
ATOM 596 O O . PHE A 1 72 ? 5.844 10.626 -5.013 1.00 93.81 72 PHE A O 1
ATOM 603 N N . ILE A 1 73 ? 5.977 9.428 -6.902 1.00 95.25 73 ILE A N 1
ATOM 604 C CA . ILE A 1 73 ? 5.377 8.200 -6.359 1.00 95.25 73 ILE A CA 1
ATOM 605 C C . ILE A 1 73 ? 6.162 7.720 -5.135 1.00 95.25 73 ILE A C 1
ATOM 607 O O . ILE A 1 73 ? 5.589 7.361 -4.105 1.00 95.25 73 ILE A O 1
ATOM 611 N N . ARG A 1 74 ? 7.498 7.753 -5.206 1.00 93.88 74 ARG A N 1
ATOM 612 C CA . ARG A 1 74 ? 8.372 7.374 -4.090 1.00 93.88 74 ARG A CA 1
ATOM 613 C C . ARG A 1 74 ? 8.145 8.257 -2.866 1.00 93.88 74 ARG A C 1
ATOM 615 O O . ARG A 1 74 ? 8.118 7.729 -1.755 1.00 93.88 74 ARG A O 1
ATOM 622 N N . LYS A 1 75 ? 7.982 9.567 -3.061 1.00 96.00 75 LYS A N 1
ATOM 623 C CA . LYS A 1 75 ? 7.647 10.506 -1.987 1.00 96.00 75 LYS A CA 1
ATOM 624 C C . LYS A 1 75 ? 6.307 10.134 -1.347 1.00 96.00 75 LYS A C 1
ATOM 626 O O . LYS A 1 75 ? 6.269 9.936 -0.139 1.00 96.00 75 LYS A O 1
ATOM 631 N N . GLN A 1 76 ? 5.269 9.897 -2.149 1.00 97.31 76 GLN A N 1
ATOM 632 C CA . GLN A 1 76 ? 3.947 9.507 -1.637 1.00 97.31 76 GLN A CA 1
ATOM 633 C C . GLN A 1 76 ? 3.972 8.177 -0.869 1.00 97.31 76 GLN A C 1
ATOM 635 O O . GLN A 1 76 ? 3.353 8.046 0.186 1.00 97.31 76 GLN A O 1
ATOM 640 N N . LEU A 1 77 ? 4.746 7.193 -1.337 1.00 96.88 77 LEU A N 1
ATOM 641 C CA . LEU A 1 77 ? 4.960 5.942 -0.605 1.00 96.88 77 LEU A CA 1
ATOM 642 C C . LEU A 1 77 ? 5.664 6.183 0.740 1.00 96.88 77 LEU A C 1
ATOM 644 O O . LEU A 1 77 ? 5.271 5.605 1.756 1.00 96.88 77 LEU A O 1
ATOM 648 N N . ASN A 1 78 ? 6.689 7.035 0.768 1.00 96.94 78 ASN A N 1
ATOM 649 C CA . ASN A 1 78 ? 7.395 7.366 2.005 1.00 96.94 78 ASN A CA 1
ATOM 650 C C . ASN A 1 78 ? 6.476 8.084 3.007 1.00 96.94 78 ASN A C 1
ATOM 652 O O . ASN A 1 78 ? 6.533 7.770 4.195 1.00 96.94 78 ASN A O 1
ATOM 656 N N . ASP A 1 79 ? 5.593 8.964 2.533 1.00 96.75 79 ASP A N 1
ATOM 657 C CA . ASP A 1 79 ? 4.619 9.687 3.360 1.00 96.75 79 ASP A CA 1
ATOM 658 C C . ASP A 1 79 ? 3.496 8.760 3.874 1.00 96.75 79 ASP A C 1
ATOM 660 O O . ASP A 1 79 ? 3.015 8.904 5.001 1.00 96.75 79 ASP A O 1
ATOM 664 N N . ALA A 1 80 ? 3.110 7.743 3.096 1.00 97.50 80 ALA A N 1
ATOM 665 C CA . ALA A 1 80 ? 2.108 6.743 3.480 1.00 97.50 80 ALA A CA 1
ATOM 666 C C . ALA A 1 80 ? 2.632 5.692 4.476 1.00 97.50 80 ALA A C 1
ATOM 668 O O . ALA A 1 80 ? 1.880 5.175 5.310 1.00 97.50 80 ALA A O 1
ATOM 669 N N . GLN A 1 81 ? 3.925 5.363 4.426 1.00 97.25 81 GLN A N 1
ATOM 670 C CA . GLN A 1 81 ? 4.538 4.357 5.294 1.00 97.25 81 GLN A CA 1
ATOM 671 C C . GLN A 1 81 ? 4.321 4.602 6.807 1.00 97.25 81 GLN A C 1
ATOM 673 O O . GLN A 1 81 ? 3.938 3.650 7.502 1.00 97.25 81 GLN A O 1
ATOM 678 N N . PRO A 1 82 ? 4.555 5.805 7.371 1.00 97.44 82 PRO A N 1
ATOM 679 C CA . PRO A 1 82 ? 4.287 6.060 8.785 1.00 97.44 82 PRO A CA 1
ATOM 680 C C . PRO A 1 82 ? 2.791 5.980 9.119 1.00 97.44 82 PRO A C 1
ATOM 682 O O . PRO A 1 82 ? 2.449 5.463 10.185 1.00 97.44 82 PRO A O 1
ATOM 685 N N . LYS A 1 83 ? 1.899 6.392 8.206 1.00 97.25 83 LYS A N 1
ATOM 686 C CA . LYS A 1 83 ? 0.439 6.283 8.383 1.00 97.25 83 LYS A CA 1
ATOM 687 C C . LYS A 1 83 ? 0.006 4.825 8.529 1.00 97.25 83 LYS A C 1
ATOM 689 O O . LYS A 1 83 ? -0.718 4.484 9.461 1.00 97.25 83 LYS A O 1
ATOM 694 N N . LEU A 1 84 ? 0.550 3.936 7.695 1.00 96.50 84 LEU A N 1
ATOM 695 C CA . LEU A 1 84 ? 0.341 2.494 7.836 1.00 96.50 84 LEU A CA 1
ATOM 696 C C . LEU A 1 84 ? 0.837 1.988 9.189 1.00 96.50 84 LEU A C 1
ATOM 698 O O . LEU A 1 84 ? 0.086 1.329 9.899 1.00 96.50 84 LEU A O 1
ATOM 702 N N . LYS A 1 85 ? 2.072 2.312 9.594 1.00 96.06 85 LYS A N 1
ATOM 703 C CA . LYS A 1 85 ? 2.600 1.884 10.905 1.00 96.06 85 LYS A CA 1
ATOM 704 C C . LYS A 1 85 ? 1.697 2.323 12.064 1.00 96.06 85 LYS A C 1
ATOM 706 O O . LYS A 1 85 ? 1.479 1.543 12.991 1.00 96.06 85 LYS A O 1
ATOM 711 N N . ARG A 1 86 ? 1.163 3.545 12.002 1.00 94.88 86 ARG A N 1
ATOM 712 C CA . ARG A 1 86 ? 0.212 4.090 12.980 1.00 94.88 86 ARG A CA 1
ATOM 713 C C . ARG A 1 86 ? -1.089 3.284 13.005 1.00 94.88 86 ARG A C 1
ATOM 715 O O . ARG A 1 86 ? -1.468 2.805 14.070 1.00 94.88 86 ARG A O 1
ATOM 722 N N . LEU A 1 87 ? -1.678 3.017 11.838 1.00 94.81 87 LEU A N 1
ATOM 723 C CA . LEU A 1 87 ? -2.845 2.142 11.695 1.00 94.81 87 LEU A CA 1
ATOM 724 C C . LEU A 1 87 ? -2.606 0.758 12.324 1.00 94.81 87 LEU A C 1
ATOM 726 O O . LEU A 1 87 ? -3.421 0.297 13.123 1.00 94.81 87 LEU A O 1
ATOM 730 N N . TYR A 1 88 ? -1.454 0.137 12.034 1.00 92.12 88 TYR A N 1
ATOM 731 C CA . TYR A 1 88 ? -1.055 -1.155 12.608 1.00 92.12 88 TYR A CA 1
ATOM 732 C C . TYR A 1 88 ? -0.996 -1.127 14.135 1.00 92.12 88 TYR A C 1
ATOM 734 O O . TYR A 1 88 ? -1.547 -1.998 14.809 1.00 92.12 88 TYR A O 1
ATOM 742 N N . LYS A 1 89 ? -0.353 -0.097 14.685 1.00 91.88 89 LYS A N 1
ATOM 743 C CA . LYS A 1 89 ? -0.222 0.089 16.129 1.00 91.88 89 LYS A CA 1
ATOM 744 C C . LYS A 1 89 ? -1.581 0.260 16.811 1.00 91.88 89 LYS A C 1
ATOM 746 O O . LYS A 1 89 ? -1.750 -0.204 17.936 1.00 91.88 89 LYS A O 1
ATOM 751 N N . ASN A 1 90 ? -2.532 0.928 16.162 1.00 89.50 90 ASN A N 1
ATOM 752 C CA . ASN A 1 90 ? -3.810 1.265 16.782 1.00 89.50 90 ASN A CA 1
ATOM 753 C C . ASN A 1 90 ? -4.819 0.124 16.768 1.00 89.50 90 ASN A C 1
ATOM 755 O O . ASN A 1 90 ? -5.421 -0.126 17.813 1.00 89.50 90 ASN A O 1
ATOM 759 N N . TYR A 1 91 ? -4.946 -0.646 15.683 1.00 86.88 91 TYR A N 1
ATOM 760 C CA . TYR A 1 91 ? -5.869 -1.787 15.718 1.00 86.88 91 TYR A CA 1
ATOM 761 C C . TYR A 1 91 ? -5.421 -2.874 16.711 1.00 86.88 91 TYR A C 1
ATOM 763 O O . TYR A 1 91 ? -6.265 -3.501 17.346 1.00 86.88 91 TYR A O 1
ATOM 771 N N . MET A 1 92 ? -4.108 -3.064 16.912 1.00 87.31 92 MET A N 1
ATOM 772 C CA . MET A 1 92 ? -3.574 -4.037 17.882 1.00 87.31 92 MET A CA 1
ATOM 773 C C . MET A 1 92 ? -3.902 -3.694 19.342 1.00 87.31 92 MET A C 1
ATOM 775 O O . MET A 1 92 ? -3.805 -4.549 20.217 1.00 87.31 92 MET A O 1
ATOM 779 N N . ARG A 1 93 ? -4.283 -2.446 19.632 1.00 86.50 93 ARG A N 1
ATOM 780 C CA . ARG A 1 93 ? -4.631 -1.994 20.989 1.00 86.50 93 ARG A CA 1
ATOM 781 C C . ARG A 1 93 ? -6.079 -2.307 21.375 1.00 86.50 93 ARG A C 1
ATOM 783 O O . ARG A 1 93 ? -6.455 -2.070 22.525 1.00 86.50 93 ARG A O 1
ATOM 790 N N . VAL A 1 94 ? -6.891 -2.793 20.439 1.00 85.81 94 VAL A N 1
ATOM 791 C CA . VAL A 1 94 ? -8.309 -3.089 20.657 1.00 85.81 94 VAL A CA 1
ATOM 792 C C . VAL A 1 94 ? -8.473 -4.473 21.276 1.00 85.81 94 VAL A C 1
ATOM 794 O O . VAL A 1 94 ? -7.938 -5.453 20.772 1.00 85.81 94 VAL A O 1
ATOM 797 N N . ARG A 1 95 ? -9.225 -4.552 22.382 1.00 83.19 95 ARG A N 1
ATOM 798 C CA . ARG A 1 95 ? -9.432 -5.801 23.139 1.00 83.19 95 ARG A CA 1
ATOM 799 C C . ARG A 1 95 ? -10.575 -6.665 22.602 1.00 83.19 95 ARG A C 1
ATOM 801 O O . ARG A 1 95 ? -10.568 -7.872 22.805 1.00 83.19 95 ARG A O 1
ATOM 808 N N . SER A 1 96 ? -11.568 -6.060 21.950 1.00 88.25 96 SER A N 1
ATOM 809 C CA . SER A 1 96 ? -12.714 -6.786 21.398 1.00 88.25 96 SER A CA 1
ATOM 810 C C . SER A 1 96 ? -12.309 -7.553 20.143 1.00 88.25 96 SER A C 1
ATOM 812 O O . SER A 1 96 ? -11.819 -6.956 19.187 1.00 88.25 96 SER A O 1
ATOM 814 N N . TYR A 1 97 ? -12.563 -8.864 20.116 1.00 87.94 97 TYR A N 1
ATOM 815 C CA . TYR A 1 97 ? -12.217 -9.721 18.978 1.00 87.94 97 TYR A CA 1
ATOM 816 C C . TYR A 1 97 ? -12.894 -9.277 17.671 1.00 87.94 97 TYR A C 1
ATOM 818 O O . TYR A 1 97 ? -12.246 -9.195 16.630 1.00 87.94 97 TYR A O 1
ATOM 826 N N . SER A 1 98 ? -14.190 -8.947 17.722 1.00 88.19 98 SER A N 1
ATOM 827 C CA . SER A 1 98 ? -14.946 -8.511 16.538 1.00 88.19 98 SER A CA 1
ATOM 828 C C . SER A 1 98 ? -14.415 -7.187 15.978 1.00 88.19 98 SER A C 1
ATOM 830 O O . SER A 1 98 ? -14.233 -7.051 14.768 1.00 88.19 98 SER A O 1
ATOM 832 N N . GLU A 1 99 ? -14.107 -6.227 16.853 1.00 88.44 99 GLU A N 1
ATOM 833 C CA . GLU A 1 99 ? -13.532 -4.941 16.447 1.00 88.44 99 GLU A CA 1
ATOM 834 C C . GLU A 1 99 ? -12.110 -5.125 15.908 1.00 88.44 99 GLU A C 1
ATOM 836 O O . GLU A 1 99 ? -11.789 -4.609 14.840 1.00 88.44 99 GLU A O 1
ATOM 841 N N . PHE A 1 100 ? -11.286 -5.925 16.590 1.00 91.75 100 PHE A N 1
ATOM 842 C CA . PHE A 1 100 ? -9.945 -6.278 16.133 1.00 91.75 100 PHE A CA 1
ATOM 843 C C . PHE A 1 100 ? -9.974 -6.890 14.730 1.00 91.75 100 PHE A C 1
ATOM 845 O O . PHE A 1 100 ? -9.222 -6.451 13.861 1.00 91.75 100 PHE A O 1
ATOM 852 N N . LYS A 1 101 ? -10.857 -7.868 14.485 1.00 92.94 101 LYS A N 1
ATOM 853 C CA . LYS A 1 101 ? -11.009 -8.505 13.171 1.00 92.94 101 LYS A CA 1
ATOM 854 C C . LYS A 1 101 ? -11.320 -7.467 12.093 1.00 92.94 101 LYS A C 1
ATOM 856 O O . LYS A 1 101 ? -10.630 -7.437 11.076 1.00 92.94 101 LYS A O 1
ATOM 861 N N . ASN A 1 102 ? -12.298 -6.592 12.333 1.00 91.44 102 ASN A N 1
ATOM 862 C CA . ASN A 1 102 ? -12.696 -5.591 11.346 1.00 91.44 102 ASN A CA 1
ATOM 863 C C . ASN A 1 102 ? -11.570 -4.592 11.036 1.00 91.44 102 ASN A C 1
ATOM 865 O O . ASN A 1 102 ? -11.237 -4.359 9.876 1.00 91.44 102 ASN A O 1
ATOM 869 N N . LEU A 1 103 ? -10.925 -4.049 12.070 1.00 93.75 103 LEU A N 1
ATOM 870 C CA . LEU A 1 103 ? -9.830 -3.093 11.896 1.00 93.75 103 LEU A CA 1
ATOM 871 C C . LEU A 1 103 ? -8.581 -3.734 11.267 1.00 93.75 103 LEU A C 1
ATOM 873 O O . LEU A 1 103 ? -7.878 -3.090 10.490 1.00 93.75 103 LEU A O 1
ATOM 877 N N . ASN A 1 104 ? -8.313 -5.010 11.559 1.00 94.69 104 ASN A N 1
ATOM 878 C CA . ASN A 1 104 ? -7.247 -5.774 10.914 1.00 94.69 104 ASN A CA 1
ATOM 879 C C . ASN A 1 104 ? -7.511 -5.949 9.413 1.00 94.69 104 ASN A C 1
ATOM 881 O O . ASN A 1 104 ? -6.589 -5.809 8.615 1.00 94.69 104 ASN A O 1
ATOM 885 N N . GLU A 1 105 ? -8.753 -6.219 9.003 1.00 95.00 105 GLU A N 1
ATOM 886 C CA . GLU A 1 105 ? -9.114 -6.290 7.580 1.00 95.00 105 GLU A CA 1
ATOM 887 C C . GLU A 1 105 ? -8.842 -4.956 6.869 1.00 95.00 105 GLU A C 1
ATOM 889 O O . GLU A 1 105 ? -8.204 -4.948 5.817 1.00 95.00 105 GLU A O 1
ATOM 894 N N . VAL A 1 106 ? -9.203 -3.828 7.488 1.00 96.44 106 VAL A N 1
ATOM 895 C CA . VAL A 1 106 ? -8.875 -2.485 6.976 1.00 96.44 106 VAL A CA 1
ATOM 896 C C . VAL A 1 106 ? -7.357 -2.285 6.853 1.00 96.44 106 VAL A C 1
ATOM 898 O O . VAL A 1 106 ? -6.859 -1.866 5.807 1.00 96.44 106 VAL A O 1
ATOM 901 N N . ALA A 1 107 ? -6.590 -2.641 7.887 1.00 96.06 107 ALA A N 1
ATOM 902 C CA . ALA A 1 107 ? -5.133 -2.511 7.878 1.00 96.06 107 ALA A CA 1
ATOM 903 C C . ALA A 1 107 ? -4.450 -3.413 6.836 1.00 96.06 107 ALA A C 1
ATOM 905 O O . ALA A 1 107 ? -3.443 -3.021 6.230 1.00 96.06 107 ALA A O 1
ATOM 906 N N . LYS A 1 108 ? -4.990 -4.616 6.609 1.00 96.06 108 LYS A N 1
ATOM 907 C CA . LYS A 1 108 ? -4.535 -5.541 5.566 1.00 96.06 108 LYS A CA 1
ATOM 908 C C . LYS A 1 108 ? -4.798 -4.979 4.175 1.00 96.06 108 LYS A C 1
ATOM 910 O O . LYS A 1 108 ? -3.874 -4.996 3.362 1.00 96.06 108 LYS A O 1
ATOM 915 N N . LEU A 1 109 ? -5.993 -4.443 3.915 1.00 97.25 109 LEU A N 1
ATOM 916 C CA . LEU A 1 109 ? -6.324 -3.799 2.639 1.00 97.25 109 LEU A CA 1
ATOM 917 C C . LEU A 1 109 ? -5.365 -2.641 2.349 1.00 97.25 109 LEU A C 1
ATOM 919 O O . LEU A 1 109 ? -4.667 -2.664 1.337 1.00 97.25 109 LEU A O 1
ATOM 923 N N . ALA A 1 110 ? -5.219 -1.708 3.294 1.00 97.62 110 ALA A N 1
ATOM 924 C CA . ALA A 1 110 ? -4.323 -0.562 3.149 1.00 97.62 110 ALA A CA 1
ATOM 925 C C . ALA A 1 110 ? -2.863 -0.979 2.878 1.00 97.62 110 ALA A C 1
ATOM 927 O O . ALA A 1 110 ? -2.188 -0.410 2.018 1.00 97.62 110 ALA A O 1
ATOM 928 N N . ARG A 1 111 ? -2.361 -2.009 3.574 1.00 97.19 111 ARG A N 1
ATOM 929 C CA . ARG A 1 111 ? -1.008 -2.541 3.335 1.00 97.19 111 ARG A CA 1
ATOM 930 C C . ARG A 1 111 ? -0.879 -3.232 1.987 1.00 97.19 111 ARG A C 1
ATOM 932 O O . ARG A 1 111 ? 0.190 -3.153 1.388 1.00 97.19 111 ARG A O 1
ATOM 939 N N . THR A 1 112 ? -1.922 -3.915 1.534 1.00 97.12 112 THR A N 1
ATOM 940 C CA . THR A 1 112 ? -1.928 -4.599 0.239 1.00 97.12 112 THR A CA 1
ATOM 941 C C . THR A 1 112 ? -1.855 -3.578 -0.889 1.00 97.12 112 THR A C 1
ATOM 943 O O . THR A 1 112 ? -0.966 -3.694 -1.728 1.00 97.12 112 THR A O 1
ATOM 946 N N . ILE A 1 113 ? -2.672 -2.520 -0.847 1.00 97.38 113 ILE A N 1
ATOM 947 C CA . ILE A 1 113 ? -2.613 -1.412 -1.816 1.00 97.38 113 ILE A CA 1
ATOM 948 C C . ILE A 1 113 ? -1.204 -0.802 -1.835 1.00 97.38 113 ILE A C 1
ATOM 950 O O . ILE A 1 113 ? -0.543 -0.784 -2.873 1.00 97.38 113 ILE A O 1
ATOM 954 N N . TYR A 1 114 ? -0.684 -0.411 -0.666 1.00 97.75 114 TYR A N 1
ATOM 955 C CA . TYR A 1 114 ? 0.662 0.156 -0.541 1.00 97.75 114 TYR A CA 1
ATOM 956 C C . TYR A 1 114 ? 1.760 -0.755 -1.096 1.00 97.75 114 TYR A C 1
ATOM 958 O O . TYR A 1 114 ? 2.635 -0.304 -1.833 1.00 97.75 114 TYR A O 1
ATOM 966 N N . ASN A 1 115 ? 1.743 -2.040 -0.737 1.00 96.56 115 ASN A N 1
ATOM 967 C CA . ASN A 1 115 ? 2.753 -2.988 -1.193 1.00 96.56 115 ASN A CA 1
ATOM 968 C C . ASN A 1 115 ? 2.668 -3.220 -2.698 1.00 96.56 115 ASN A C 1
ATOM 970 O O . ASN A 1 115 ? 3.713 -3.348 -3.333 1.00 96.56 115 ASN A O 1
ATOM 974 N N . THR A 1 116 ? 1.459 -3.246 -3.258 1.00 94.81 116 THR A N 1
ATOM 975 C CA . THR A 1 116 ? 1.287 -3.487 -4.688 1.00 94.81 116 THR A CA 1
ATOM 976 C C . THR A 1 116 ? 1.799 -2.305 -5.500 1.00 94.81 116 THR A C 1
ATOM 978 O O . THR A 1 116 ? 2.581 -2.511 -6.423 1.00 94.81 116 THR A O 1
ATOM 981 N N . VAL A 1 117 ? 1.509 -1.066 -5.088 1.00 95.25 117 VAL A N 1
ATOM 982 C CA . VAL A 1 117 ? 2.094 0.135 -5.717 1.00 95.25 117 VAL A CA 1
ATOM 983 C C . VAL A 1 117 ? 3.602 0.230 -5.474 1.00 95.25 117 VAL A C 1
ATOM 985 O O . VAL A 1 117 ? 4.363 0.612 -6.354 1.00 95.25 117 VAL A O 1
ATOM 988 N N . LYS A 1 118 ? 4.096 -0.183 -4.303 1.00 94.06 118 LYS A N 1
ATOM 989 C CA . LYS A 1 118 ? 5.544 -0.247 -4.042 1.00 94.06 118 LYS A CA 1
ATOM 990 C C . LYS A 1 118 ? 6.267 -1.244 -4.959 1.00 94.06 118 LYS A C 1
ATOM 992 O O . LYS A 1 118 ? 7.459 -1.067 -5.229 1.00 94.06 118 LYS A O 1
ATOM 997 N N . GLN A 1 119 ? 5.593 -2.319 -5.361 1.00 90.62 119 GLN A N 1
ATOM 998 C CA . GLN A 1 119 ? 6.119 -3.324 -6.287 1.00 90.62 119 GLN A CA 1
ATOM 999 C C . GLN A 1 119 ? 5.972 -2.891 -7.750 1.00 90.62 119 GLN A C 1
ATOM 1001 O O . GLN A 1 119 ? 6.913 -3.104 -8.513 1.00 90.62 119 GLN A O 1
ATOM 1006 N N . SER A 1 120 ? 4.849 -2.248 -8.078 1.00 90.25 120 SER A N 1
ATOM 1007 C CA . SER A 1 120 ? 4.444 -1.800 -9.417 1.00 90.25 120 SER A CA 1
ATOM 1008 C C . SER A 1 120 ? 4.093 -0.298 -9.380 1.00 90.25 120 SER A C 1
ATOM 1010 O O . SER A 1 120 ? 2.911 0.055 -9.307 1.00 90.25 120 SER A O 1
ATOM 1012 N N . PRO A 1 121 ? 5.096 0.605 -9.323 1.00 92.44 121 PRO A N 1
ATOM 1013 C CA . PRO A 1 121 ? 4.896 2.053 -9.193 1.00 92.44 121 PRO A CA 1
ATOM 1014 C C . PRO A 1 121 ? 3.999 2.666 -10.271 1.00 92.44 121 PRO A C 1
ATOM 1016 O O . PRO A 1 121 ? 3.285 3.622 -9.992 1.00 92.44 121 PRO A O 1
ATOM 1019 N N . GLU A 1 122 ? 3.995 2.106 -11.476 1.00 91.06 122 GLU A N 1
ATOM 1020 C CA . GLU A 1 122 ? 3.154 2.516 -12.601 1.00 91.06 122 GLU A CA 1
ATOM 1021 C C . GLU A 1 122 ? 1.652 2.444 -12.286 1.00 91.06 122 GLU A C 1
ATOM 1023 O O . GLU A 1 122 ? 0.869 3.224 -12.821 1.00 91.06 122 GLU A O 1
ATOM 1028 N N . LYS A 1 123 ? 1.249 1.586 -11.339 1.00 92.75 123 LYS A N 1
ATOM 1029 C CA . LYS A 1 123 ? -0.140 1.473 -10.874 1.00 92.75 123 LYS A CA 1
ATOM 1030 C C . LYS A 1 123 ? -0.566 2.592 -9.921 1.00 92.75 123 LYS A C 1
ATOM 1032 O O . LYS A 1 123 ? -1.726 2.626 -9.526 1.00 92.75 123 LYS A O 1
ATOM 1037 N N . PHE A 1 124 ? 0.340 3.490 -9.519 1.00 95.38 124 PHE A N 1
ATOM 1038 C CA . PHE A 1 124 ? 0.036 4.559 -8.561 1.00 95.38 124 PHE A CA 1
ATOM 1039 C C . PHE A 1 124 ? -1.163 5.405 -8.997 1.00 95.38 124 PHE A C 1
ATOM 1041 O O . PHE A 1 124 ? -2.056 5.639 -8.189 1.00 95.38 124 PHE A O 1
ATOM 1048 N N . TYR A 1 125 ? -1.205 5.817 -10.266 1.00 93.25 125 TYR A N 1
ATOM 1049 C CA . TYR A 1 125 ? -2.248 6.708 -10.782 1.00 93.25 125 TYR A CA 1
ATOM 1050 C C . TYR A 1 125 ? -3.633 6.060 -10.825 1.00 93.25 125 TYR A C 1
ATOM 1052 O O . TYR A 1 125 ? -4.633 6.758 -10.722 1.00 93.25 125 TYR A O 1
ATOM 1060 N N . ALA A 1 126 ? -3.706 4.726 -10.882 1.00 93.88 126 ALA A N 1
ATOM 1061 C CA . ALA A 1 126 ? -4.973 4.012 -10.765 1.00 93.88 126 ALA A CA 1
ATOM 1062 C C . ALA A 1 126 ? -5.585 4.135 -9.360 1.00 93.88 126 ALA A C 1
ATOM 1064 O O . ALA A 1 126 ? -6.770 3.903 -9.200 1.00 93.88 126 ALA A O 1
ATOM 1065 N N . VAL A 1 127 ? -4.797 4.473 -8.335 1.00 96.44 127 VAL A N 1
ATOM 1066 C CA . VAL A 1 127 ? -5.253 4.562 -6.938 1.00 96.44 127 VAL A CA 1
ATOM 1067 C C . VAL A 1 127 ? -4.686 5.790 -6.230 1.00 96.44 127 VAL A C 1
ATOM 1069 O O . VAL A 1 127 ? -4.409 5.763 -5.033 1.00 96.44 127 VAL A O 1
ATOM 1072 N N . GLU A 1 128 ? -4.467 6.892 -6.940 1.00 95.62 128 GLU A N 1
ATOM 1073 C CA . GLU A 1 128 ? -3.832 8.075 -6.347 1.00 95.62 128 GLU A CA 1
ATOM 1074 C C . GLU A 1 128 ? -4.645 8.646 -5.171 1.00 95.62 128 GLU A C 1
ATOM 1076 O O . GLU A 1 128 ? -4.076 9.044 -4.149 1.00 95.62 128 GLU A O 1
ATOM 1081 N N . SER A 1 129 ? -5.980 8.562 -5.248 1.00 96.62 129 SER A N 1
ATOM 1082 C CA . SER A 1 129 ? -6.906 8.966 -4.184 1.00 96.62 129 SER A CA 1
ATOM 1083 C C . SER A 1 129 ? -6.655 8.216 -2.873 1.00 96.62 129 SER A C 1
ATOM 1085 O O . SER A 1 129 ? -6.782 8.805 -1.797 1.00 96.62 129 SER A O 1
ATOM 1087 N N . PHE A 1 130 ? -6.196 6.959 -2.931 1.00 98.00 130 PHE A N 1
ATOM 1088 C CA . PHE A 1 130 ? -5.797 6.217 -1.736 1.00 98.00 130 PHE A CA 1
ATOM 1089 C C . PHE A 1 130 ? -4.680 6.936 -0.972 1.00 98.00 130 PHE A C 1
ATOM 1091 O O . PHE A 1 130 ? -4.754 7.090 0.252 1.00 98.00 130 PHE A O 1
ATOM 1098 N N . PHE A 1 131 ? -3.649 7.383 -1.694 1.00 97.38 131 PHE A N 1
ATOM 1099 C CA . PHE A 1 131 ? -2.483 8.050 -1.114 1.00 97.38 131 PHE A CA 1
ATOM 1100 C C . PHE A 1 131 ? -2.791 9.481 -0.676 1.00 97.38 131 PHE A C 1
ATOM 1102 O O . PHE A 1 131 ? -2.231 9.937 0.324 1.00 97.38 131 PHE A O 1
ATOM 1109 N N . TYR A 1 132 ? -3.689 10.169 -1.383 1.00 95.56 132 TYR A N 1
ATOM 1110 C CA . TYR A 1 132 ? -4.048 11.553 -1.082 1.00 95.56 132 TYR A CA 1
ATOM 1111 C C . TYR A 1 132 ? -5.063 11.694 0.051 1.00 95.56 132 TYR A C 1
ATOM 1113 O O . TYR A 1 132 ? -4.943 12.632 0.837 1.00 95.56 132 TYR A O 1
ATOM 1121 N N . SER A 1 133 ? -6.036 10.786 0.174 1.00 96.50 133 SER A N 1
ATOM 1122 C CA . SER A 1 133 ? -7.146 10.971 1.117 1.00 96.50 133 SER A CA 1
ATOM 1123 C C . SER A 1 133 ? -7.587 9.699 1.841 1.00 96.50 133 SER A C 1
ATOM 1125 O O . SER A 1 133 ? -7.704 9.727 3.070 1.00 96.50 133 SER A O 1
ATOM 1127 N N . HIS A 1 134 ? -7.817 8.578 1.145 1.00 97.56 134 HIS A N 1
ATOM 1128 C CA . HIS A 1 134 ? -8.506 7.431 1.761 1.00 97.56 134 HIS A CA 1
ATOM 1129 C C . HIS A 1 134 ? -7.706 6.823 2.916 1.00 97.56 134 HIS A C 1
ATOM 1131 O O . HIS A 1 134 ? -8.276 6.505 3.967 1.00 97.56 134 HIS A O 1
ATOM 1137 N N . LEU A 1 135 ? -6.381 6.701 2.761 1.00 97.69 135 LEU A N 1
ATOM 1138 C CA . LEU A 1 135 ? -5.505 6.206 3.821 1.00 97.69 135 LEU A CA 1
ATOM 1139 C C . LEU A 1 135 ? -5.524 7.130 5.042 1.00 97.69 135 LEU A C 1
ATOM 1141 O O . LEU A 1 135 ? -5.621 6.647 6.168 1.00 97.69 135 LEU A O 1
ATOM 1145 N N . ASP A 1 136 ? -5.434 8.443 4.825 1.00 96.25 136 ASP A N 1
ATOM 1146 C CA . ASP A 1 136 ? -5.363 9.422 5.911 1.00 96.25 136 ASP A CA 1
ATOM 1147 C C . ASP A 1 136 ? -6.662 9.467 6.716 1.00 96.25 136 ASP A C 1
ATOM 1149 O O . ASP A 1 136 ? -6.641 9.309 7.937 1.00 96.25 136 ASP A O 1
ATOM 1153 N N . ASN A 1 137 ? -7.799 9.561 6.022 1.00 95.94 137 ASN A N 1
ATOM 1154 C CA . ASN A 1 137 ? -9.119 9.538 6.643 1.00 95.94 137 ASN A CA 1
ATOM 1155 C C . ASN A 1 137 ? -9.315 8.259 7.473 1.00 95.94 137 ASN A C 1
ATOM 1157 O O . ASN A 1 137 ? -9.690 8.306 8.643 1.00 95.94 137 ASN A O 1
ATOM 1161 N N . THR A 1 138 ? -8.973 7.106 6.898 1.00 96.62 138 THR A N 1
ATOM 1162 C CA . THR A 1 138 ? -9.087 5.811 7.579 1.00 96.62 138 THR A CA 1
ATOM 1163 C C . THR A 1 138 ? -8.222 5.733 8.832 1.00 96.62 138 THR A C 1
ATOM 1165 O O . THR A 1 138 ? -8.691 5.283 9.878 1.00 96.62 138 THR A O 1
ATOM 1168 N N . VAL A 1 139 ? -6.969 6.185 8.751 1.00 96.69 139 VAL A N 1
ATOM 1169 C CA . VAL A 1 139 ? -6.062 6.231 9.904 1.00 96.69 139 VAL A CA 1
ATOM 1170 C C . VAL A 1 139 ? -6.647 7.132 10.987 1.00 96.69 139 VAL A C 1
ATOM 1172 O O . VAL A 1 139 ? -6.771 6.698 12.127 1.00 96.69 139 VAL A O 1
ATOM 1175 N N . ASN A 1 140 ? -7.079 8.343 10.638 1.00 95.44 140 ASN A N 1
ATOM 1176 C CA . ASN A 1 140 ? -7.618 9.302 11.601 1.00 95.44 140 ASN A CA 1
ATOM 1177 C C . ASN A 1 140 ? -8.899 8.791 12.282 1.00 95.44 140 ASN A C 1
ATOM 1179 O O . ASN A 1 140 ? -9.031 8.911 13.502 1.00 95.44 140 ASN A O 1
ATOM 1183 N N . LEU A 1 141 ? -9.816 8.167 11.536 1.00 94.75 141 LEU A N 1
ATOM 1184 C CA . LEU A 1 141 ? -11.031 7.573 12.101 1.00 94.75 141 LEU A CA 1
ATOM 1185 C C . LEU A 1 141 ? -10.716 6.436 13.071 1.00 94.75 141 LEU A C 1
ATOM 1187 O O . LEU A 1 141 ? -11.285 6.393 14.160 1.00 94.75 141 LEU A O 1
ATOM 1191 N N . ILE A 1 142 ? -9.805 5.532 12.708 1.00 95.12 142 ILE A N 1
ATOM 1192 C CA . ILE A 1 142 ? -9.435 4.396 13.560 1.00 95.12 142 ILE A CA 1
ATOM 1193 C C . ILE A 1 142 ? -8.692 4.875 14.807 1.00 95.12 142 ILE A C 1
ATOM 1195 O O . ILE A 1 142 ? -8.943 4.383 15.907 1.00 95.12 142 ILE A O 1
ATOM 1199 N N . ASP A 1 143 ? -7.819 5.863 14.674 1.00 93.94 143 ASP A N 1
ATOM 1200 C CA . ASP A 1 143 ? -7.137 6.492 15.798 1.00 93.94 143 ASP A CA 1
ATOM 1201 C C . ASP A 1 143 ? -8.121 7.095 16.800 1.00 93.94 143 ASP A C 1
ATOM 1203 O O . ASP A 1 143 ? -8.098 6.739 17.981 1.00 93.94 143 ASP A O 1
ATOM 1207 N N . ASN A 1 144 ? -9.031 7.943 16.320 1.00 93.38 144 ASN A N 1
ATOM 1208 C CA . ASN A 1 144 ? -10.033 8.587 17.164 1.00 93.38 144 ASN A CA 1
ATOM 1209 C C . ASN A 1 144 ? -10.984 7.555 17.776 1.00 93.38 144 ASN A C 1
ATOM 1211 O O . ASN A 1 144 ? -11.237 7.588 18.979 1.00 93.38 144 ASN A O 1
ATOM 1215 N N . TYR A 1 145 ? -11.452 6.588 16.984 1.00 93.31 145 TYR A N 1
ATOM 1216 C CA . TYR A 1 145 ? -12.305 5.503 17.457 1.00 93.31 145 TYR A CA 1
ATOM 1217 C C . TYR A 1 145 ? -11.632 4.696 18.569 1.00 93.31 145 TYR A C 1
ATOM 1219 O O . TYR A 1 145 ? -12.208 4.528 19.639 1.00 93.31 145 TYR A O 1
ATOM 1227 N N . THR A 1 146 ? -10.400 4.225 18.358 1.00 92.31 146 THR A N 1
ATOM 1228 C CA . THR A 1 146 ? -9.688 3.397 19.346 1.00 92.31 146 THR A CA 1
ATOM 1229 C C . THR A 1 146 ? -9.318 4.168 20.610 1.00 92.31 146 THR A C 1
ATOM 1231 O O . THR A 1 146 ? -9.304 3.578 21.692 1.00 92.31 146 THR A O 1
ATOM 1234 N N . MET A 1 147 ? -9.053 5.473 20.506 1.00 90.81 147 MET A N 1
ATOM 1235 C CA . MET A 1 147 ? -8.846 6.349 21.658 1.00 90.81 147 MET A CA 1
ATOM 1236 C C . MET A 1 147 ? -10.139 6.509 22.466 1.00 90.81 147 MET A C 1
ATOM 1238 O O . MET A 1 147 ? -10.176 6.162 23.648 1.00 90.81 147 MET A O 1
ATOM 1242 N N . LEU A 1 148 ? -11.210 6.972 21.819 1.00 91.38 148 LEU A N 1
ATOM 1243 C CA . LEU A 1 148 ? -12.493 7.261 22.461 1.00 91.38 148 LEU A CA 1
ATOM 1244 C C . LEU A 1 148 ? -13.153 5.990 23.007 1.00 91.38 148 LEU A C 1
ATOM 1246 O O . LEU A 1 148 ? -13.711 6.003 24.101 1.00 91.38 148 LEU A O 1
ATOM 1250 N N . GLN A 1 149 ? -13.025 4.854 22.316 1.00 90.00 149 GLN A N 1
ATOM 1251 C CA . GLN A 1 149 ? -13.576 3.571 22.761 1.00 90.00 149 GLN A CA 1
ATOM 1252 C C . GLN A 1 149 ? -12.991 3.115 24.108 1.00 90.00 149 GLN A C 1
ATOM 1254 O O . GLN A 1 149 ? -13.661 2.422 24.879 1.00 90.00 149 GLN A O 1
ATOM 1259 N N . ARG A 1 150 ? -11.769 3.540 24.448 1.00 88.31 150 ARG A N 1
ATOM 1260 C CA . ARG A 1 150 ? -11.090 3.178 25.702 1.00 88.31 150 ARG A CA 1
ATOM 1261 C C . ARG A 1 150 ? -11.408 4.114 26.869 1.00 88.31 150 ARG A C 1
ATOM 1263 O O . ARG A 1 150 ? -11.055 3.776 27.995 1.00 88.31 150 ARG A O 1
ATOM 1270 N N . MET A 1 151 ? -12.085 5.239 26.636 1.00 89.75 151 MET A N 1
ATOM 1271 C CA . MET A 1 151 ? -12.450 6.173 27.706 1.00 89.75 151 MET A CA 1
ATOM 1272 C C . MET A 1 151 ? -13.478 5.548 28.671 1.00 89.75 151 MET A C 1
ATOM 1274 O O . MET A 1 151 ? -14.432 4.909 28.213 1.00 89.75 151 MET A O 1
ATOM 1278 N N . PRO A 1 152 ? -13.320 5.685 29.997 1.00 90.00 152 PRO A N 1
ATOM 1279 C CA . PRO A 1 152 ? -14.321 5.225 30.961 1.00 90.00 152 PRO A CA 1
ATOM 1280 C C . PRO A 1 152 ? -15.582 6.110 30.935 1.00 90.00 152 PRO A C 1
ATOM 1282 O O . PRO A 1 152 ? -15.556 7.215 30.409 1.00 90.00 152 PRO A O 1
ATOM 1285 N N . ASN A 1 153 ? -16.684 5.622 31.518 1.00 91.00 153 ASN A N 1
ATOM 1286 C CA . ASN A 1 153 ? -17.890 6.411 31.836 1.00 91.00 153 ASN A CA 1
ATOM 1287 C C . ASN A 1 153 ? -18.559 7.166 30.667 1.00 91.00 153 ASN A C 1
ATOM 1289 O O . ASN A 1 153 ? -19.076 8.263 30.848 1.00 91.00 153 ASN A O 1
ATOM 1293 N N . LYS A 1 154 ? -18.602 6.557 29.476 1.00 93.62 154 LYS A N 1
ATOM 1294 C CA . LYS A 1 154 ? -19.190 7.181 28.278 1.00 93.62 154 LYS A CA 1
ATOM 1295 C C . LYS A 1 154 ? -20.700 7.404 28.389 1.00 93.62 154 LYS A C 1
ATOM 1297 O O . LYS A 1 154 ? -21.443 6.466 28.717 1.00 93.62 154 LYS A O 1
ATOM 1302 N N . SER A 1 155 ? -21.153 8.586 27.989 1.00 94.75 155 SER A N 1
ATOM 1303 C CA . SER A 1 155 ? -22.561 8.957 27.870 1.00 94.75 155 SER A CA 1
ATOM 1304 C C . SER A 1 155 ? -23.279 8.169 26.762 1.00 94.75 155 SER A C 1
ATOM 1306 O O . SER A 1 155 ? -22.668 7.498 25.920 1.00 94.75 155 SER A O 1
ATOM 1308 N N . LYS A 1 156 ? -24.616 8.238 26.739 1.00 94.19 156 LYS A N 1
ATOM 1309 C CA . LYS A 1 156 ? -25.428 7.620 25.675 1.00 94.19 156 LYS A CA 1
ATOM 1310 C C . LYS A 1 156 ? -25.114 8.223 24.299 1.00 94.19 156 LYS A C 1
ATOM 1312 O O . LYS A 1 156 ? -25.053 7.487 23.317 1.00 94.19 156 LYS A O 1
ATOM 1317 N N . GLU A 1 157 ? -24.876 9.532 24.242 1.00 94.56 157 GLU A N 1
ATOM 1318 C CA . GLU A 1 157 ? -24.530 10.244 23.010 1.00 94.56 157 GLU A CA 1
ATOM 1319 C C . GLU A 1 157 ? -23.147 9.830 22.489 1.00 94.56 157 GLU A C 1
ATOM 1321 O O . GLU A 1 157 ? -22.985 9.551 21.303 1.00 94.56 157 GLU A O 1
ATOM 1326 N N . GLU A 1 158 ? -22.155 9.691 23.371 1.00 94.25 158 GLU A N 1
ATOM 1327 C CA . GLU A 1 158 ? -20.805 9.249 22.996 1.00 94.25 158 GLU A CA 1
ATOM 1328 C C . GLU A 1 158 ? -20.804 7.816 22.455 1.00 94.25 158 GLU A C 1
ATOM 1330 O O . GLU A 1 158 ? -20.145 7.521 21.457 1.00 94.25 158 GLU A O 1
ATOM 1335 N N . LYS A 1 159 ? -21.599 6.922 23.055 1.00 94.00 159 LYS A N 1
ATOM 1336 C CA . LYS A 1 159 ? -21.802 5.562 22.528 1.00 94.00 159 LYS A CA 1
ATOM 1337 C C . LYS A 1 159 ? -22.450 5.580 21.140 1.00 94.00 159 LYS A C 1
ATOM 1339 O O . LYS A 1 159 ? -22.060 4.786 20.283 1.00 94.00 159 LYS A O 1
ATOM 1344 N N . ALA A 1 160 ? -23.407 6.478 20.900 1.00 94.56 160 ALA A N 1
ATOM 1345 C CA . ALA A 1 160 ? -24.026 6.644 19.586 1.00 94.56 160 ALA A CA 1
ATOM 1346 C C . ALA A 1 160 ? -23.021 7.169 18.545 1.00 94.56 160 ALA A C 1
ATOM 1348 O O . ALA A 1 160 ? -22.932 6.603 17.455 1.00 94.56 160 ALA A O 1
ATOM 1349 N N . LYS A 1 161 ? -22.196 8.164 18.902 1.00 94.81 161 LYS A N 1
ATOM 1350 C CA . LYS A 1 161 ? -21.107 8.669 18.046 1.00 94.81 161 LYS A CA 1
ATOM 1351 C C . LYS A 1 161 ? -20.110 7.568 17.689 1.00 94.81 161 LYS A C 1
ATOM 1353 O O . LYS A 1 161 ? -19.796 7.401 16.518 1.00 94.81 161 LYS A O 1
ATOM 1358 N N . LEU A 1 162 ? -19.690 6.748 18.654 1.00 93.75 162 LEU A N 1
ATOM 1359 C CA . LEU A 1 162 ? -18.796 5.609 18.402 1.00 93.75 162 LEU A CA 1
ATOM 1360 C C . LEU A 1 162 ? -19.409 4.568 17.458 1.00 93.75 162 LEU A C 1
ATOM 1362 O O . LEU A 1 162 ? -18.703 4.008 16.616 1.00 93.75 162 LEU A O 1
ATOM 1366 N N . LYS A 1 163 ? -20.720 4.320 17.564 1.00 93.56 163 LYS A N 1
ATOM 1367 C CA . LYS A 1 163 ? -21.440 3.454 16.623 1.00 93.56 163 LYS A CA 1
ATOM 1368 C C . LYS A 1 163 ? -21.435 4.048 15.212 1.00 93.56 163 LYS A C 1
ATOM 1370 O O . LYS A 1 163 ? -21.168 3.314 14.266 1.00 93.56 163 LYS A O 1
ATOM 1375 N N . GLN A 1 164 ? -21.664 5.354 15.077 1.00 95.00 164 GLN A N 1
ATOM 1376 C CA . GLN A 1 164 ? -21.587 6.044 13.788 1.00 95.00 164 GLN A CA 1
ATOM 1377 C C . GLN A 1 164 ? -20.175 5.976 13.196 1.00 95.00 164 GLN A C 1
ATOM 1379 O O . GLN A 1 164 ? -20.014 5.602 12.041 1.00 95.00 164 GLN A O 1
ATOM 1384 N N . THR A 1 165 ? -19.140 6.243 13.997 1.00 94.31 165 THR A N 1
ATOM 1385 C CA . THR A 1 165 ? -17.742 6.140 13.555 1.00 94.31 165 THR A CA 1
ATOM 1386 C C . THR A 1 165 ? -17.407 4.737 13.057 1.00 94.31 165 THR A C 1
ATOM 1388 O O . THR A 1 165 ? -16.703 4.596 12.061 1.00 94.31 165 THR A O 1
ATOM 1391 N N . LYS A 1 166 ? -17.937 3.691 13.702 1.00 92.75 166 LYS A N 1
ATOM 1392 C CA . LYS A 1 166 ? -17.769 2.311 13.235 1.00 92.75 166 LYS A CA 1
ATOM 1393 C C . LYS A 1 166 ? -18.372 2.097 11.842 1.00 92.75 166 LYS A C 1
ATOM 1395 O O . LYS A 1 166 ? -17.714 1.486 11.008 1.00 92.75 166 LYS A O 1
ATOM 1400 N N . LEU A 1 167 ? -19.568 2.628 11.579 1.00 94.94 167 LEU A N 1
ATOM 1401 C CA . LEU A 1 167 ? -20.189 2.562 10.250 1.00 94.94 167 LEU A CA 1
ATOM 1402 C C . LEU A 1 167 ? -19.347 3.295 9.198 1.00 94.94 167 LEU A C 1
ATOM 1404 O O . LEU A 1 167 ? -19.121 2.757 8.120 1.00 94.94 167 LEU A O 1
ATOM 1408 N N . THR A 1 168 ? -18.798 4.462 9.535 1.00 96.06 168 THR A N 1
ATOM 1409 C CA . THR A 1 168 ? -17.905 5.204 8.630 1.00 96.06 168 THR A CA 1
ATOM 1410 C C . THR A 1 168 ? -16.587 4.464 8.374 1.00 96.06 168 THR A C 1
ATOM 1412 O O . THR A 1 168 ? -16.070 4.479 7.261 1.00 96.06 168 THR A O 1
ATOM 1415 N N . ILE A 1 169 ? -16.040 3.750 9.365 1.00 95.19 169 ILE A N 1
ATOM 1416 C CA . ILE A 1 169 ? -14.885 2.862 9.147 1.00 95.19 169 ILE A CA 1
ATOM 1417 C C . ILE A 1 169 ? -15.247 1.736 8.164 1.00 95.19 169 ILE A C 1
ATOM 1419 O O . ILE A 1 169 ? -14.435 1.403 7.299 1.00 95.19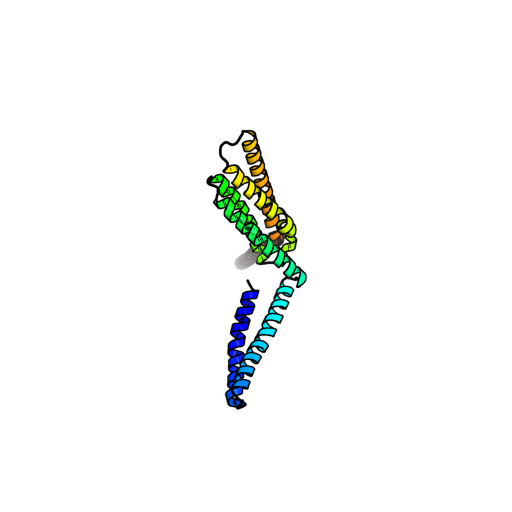 169 ILE A O 1
ATOM 1423 N N . ASP A 1 170 ? -16.455 1.175 8.257 1.00 95.56 170 ASP A N 1
ATOM 1424 C CA . ASP A 1 170 ? -16.939 0.148 7.325 1.00 95.56 170 ASP A CA 1
ATOM 1425 C C . ASP A 1 170 ? -17.151 0.703 5.906 1.00 95.56 170 ASP A C 1
ATOM 1427 O O . ASP A 1 170 ? -16.894 0.006 4.924 1.00 95.56 170 ASP A O 1
ATOM 1431 N N . GLU A 1 171 ? -17.568 1.959 5.768 1.00 96.19 171 GLU A N 1
ATOM 1432 C CA . GLU A 1 171 ? -17.634 2.658 4.478 1.00 96.19 171 GLU A CA 1
ATOM 1433 C C . GLU A 1 171 ? -16.239 2.866 3.887 1.00 96.19 171 GLU A C 1
ATOM 1435 O O . GLU A 1 171 ? -15.988 2.447 2.758 1.00 96.19 171 GLU A O 1
ATOM 1440 N N . ASN A 1 172 ? -15.292 3.388 4.670 1.00 95.88 172 ASN A N 1
ATOM 1441 C CA . ASN A 1 172 ? -13.905 3.540 4.229 1.00 95.88 172 ASN A CA 1
ATOM 1442 C C . ASN A 1 172 ? -13.280 2.201 3.830 1.00 95.88 172 ASN A C 1
ATOM 1444 O O . ASN A 1 172 ? -12.532 2.129 2.858 1.00 95.88 172 ASN A O 1
ATOM 1448 N N . LYS A 1 173 ? -13.607 1.115 4.537 1.00 96.81 173 LYS A N 1
ATOM 1449 C CA . LYS A 1 173 ? -13.194 -0.236 4.151 1.00 96.81 173 LYS A CA 1
ATOM 1450 C C . LYS A 1 173 ? -13.678 -0.592 2.746 1.00 96.81 173 LYS A C 1
ATOM 1452 O O . LYS A 1 173 ? -12.896 -1.144 1.977 1.00 96.81 173 LYS A O 1
ATOM 1457 N N . ARG A 1 174 ? -14.933 -0.284 2.398 1.00 97.31 174 ARG A N 1
ATOM 1458 C CA . ARG A 1 174 ? -15.465 -0.507 1.040 1.00 97.31 174 ARG A CA 1
ATOM 1459 C C . ARG A 1 174 ? -14.715 0.330 0.008 1.00 97.31 174 ARG A C 1
ATOM 1461 O O . ARG A 1 174 ? -14.383 -0.203 -1.045 1.00 97.31 174 ARG A O 1
ATOM 1468 N N . THR A 1 175 ? -14.372 1.576 0.330 1.00 97.44 175 THR A N 1
ATOM 1469 C CA . THR A 1 175 ? -13.522 2.414 -0.529 1.00 97.44 175 THR A CA 1
ATOM 1470 C C . THR A 1 175 ? -12.154 1.772 -0.762 1.00 97.44 175 THR A C 1
ATOM 1472 O O . THR A 1 175 ? -11.732 1.642 -1.903 1.00 97.44 175 THR A O 1
ATOM 1475 N N . LEU A 1 176 ? -11.499 1.252 0.283 1.00 97.38 176 LEU A N 1
ATOM 1476 C CA . LEU A 1 176 ? -10.226 0.536 0.128 1.00 97.38 176 LEU A CA 1
ATOM 1477 C C . LEU A 1 176 ? -10.360 -0.752 -0.699 1.00 97.38 176 LEU A C 1
ATOM 1479 O O . LEU A 1 176 ? -9.433 -1.131 -1.412 1.00 97.38 176 LEU A O 1
ATOM 1483 N N . VAL A 1 177 ? -11.494 -1.453 -0.609 1.00 97.00 177 VAL A N 1
ATOM 1484 C CA . VAL A 1 177 ? -11.775 -2.601 -1.487 1.00 97.00 177 VAL A CA 1
ATOM 1485 C C . VAL A 1 177 ? -11.891 -2.148 -2.942 1.00 97.00 177 VAL A C 1
ATOM 1487 O O . VAL A 1 177 ? -11.350 -2.820 -3.819 1.00 97.00 177 VAL A O 1
ATOM 1490 N N . ALA A 1 178 ? -12.552 -1.019 -3.203 1.00 96.44 178 ALA A N 1
ATOM 1491 C CA . ALA A 1 178 ? -12.664 -0.451 -4.543 1.00 96.44 178 ALA A CA 1
ATOM 1492 C C . ALA A 1 178 ? -11.291 -0.036 -5.098 1.00 96.44 178 ALA A C 1
ATOM 1494 O O . ALA A 1 178 ? -10.951 -0.457 -6.202 1.00 96.44 178 ALA A O 1
ATOM 1495 N N . ASP A 1 179 ? -10.468 0.658 -4.305 1.00 96.88 179 ASP A N 1
ATOM 1496 C CA . ASP A 1 179 ? -9.088 1.011 -4.672 1.00 96.88 179 ASP A CA 1
ATOM 1497 C C . ASP A 1 179 ? -8.283 -0.251 -5.038 1.00 96.88 179 ASP A C 1
ATOM 1499 O O . ASP A 1 179 ? -7.617 -0.326 -6.071 1.00 96.88 179 ASP A O 1
ATOM 1503 N N . LEU A 1 180 ? -8.369 -1.299 -4.210 1.00 95.00 180 LEU A N 1
ATOM 1504 C CA . LEU A 1 180 ? -7.670 -2.556 -4.476 1.00 95.00 180 LEU A CA 1
ATOM 1505 C C . LEU A 1 180 ? -8.197 -3.267 -5.732 1.00 95.00 180 LEU A C 1
ATOM 1507 O O . LEU A 1 180 ? -7.414 -3.905 -6.439 1.00 95.00 180 LEU A O 1
ATOM 1511 N N . LYS A 1 181 ? -9.501 -3.184 -6.014 1.00 93.69 181 LYS A N 1
ATOM 1512 C CA . LYS A 1 181 ? -10.094 -3.740 -7.236 1.00 93.69 181 LYS A CA 1
ATOM 1513 C C . LYS A 1 181 ? -9.574 -3.001 -8.467 1.00 93.69 181 LYS A C 1
ATOM 1515 O O . LYS A 1 181 ? -9.100 -3.660 -9.385 1.00 93.69 181 LYS A O 1
ATOM 1520 N N . GLN A 1 182 ? -9.590 -1.670 -8.446 1.00 93.19 182 GLN A N 1
ATOM 1521 C CA . GLN A 1 182 ? -9.087 -0.826 -9.532 1.00 93.19 182 GLN A CA 1
ATOM 1522 C C . GLN A 1 182 ? -7.613 -1.122 -9.836 1.00 93.19 182 GLN A C 1
ATOM 1524 O O . GLN A 1 182 ? -7.210 -1.276 -10.984 1.00 93.19 182 GLN A O 1
ATOM 1529 N N . LEU A 1 183 ? -6.807 -1.334 -8.797 1.00 92.19 183 LEU A N 1
ATOM 1530 C CA . LEU A 1 183 ? -5.394 -1.677 -8.947 1.00 92.19 183 LEU A CA 1
ATOM 1531 C C . LEU A 1 183 ? -5.142 -3.038 -9.640 1.00 92.19 183 LEU A C 1
ATOM 1533 O O . LEU A 1 183 ? -4.070 -3.268 -10.218 1.00 92.19 183 LEU A O 1
ATOM 1537 N N . ASN A 1 184 ? -6.111 -3.951 -9.566 1.00 89.00 184 ASN A N 1
ATOM 1538 C CA . ASN A 1 184 ? -6.041 -5.297 -10.139 1.00 89.00 184 ASN A CA 1
ATOM 1539 C C . ASN A 1 184 ? -6.930 -5.472 -11.378 1.00 89.00 184 ASN A C 1
ATOM 1541 O O . ASN A 1 184 ? -7.007 -6.578 -11.904 1.00 89.00 184 ASN A O 1
ATOM 1545 N N . GLU A 1 185 ? -7.584 -4.415 -11.858 1.00 88.31 185 GLU A N 1
ATOM 1546 C CA . GLU A 1 185 ? -8.546 -4.478 -12.962 1.00 88.31 185 GLU A CA 1
ATOM 1547 C C . GLU A 1 185 ? -7.937 -5.087 -14.230 1.00 88.31 185 GLU A C 1
ATOM 1549 O O . GLU A 1 185 ? -8.508 -6.009 -14.808 1.00 88.31 185 GLU A O 1
ATOM 1554 N N . SER A 1 186 ? -6.723 -4.668 -14.596 1.00 83.25 186 SER A N 1
ATOM 1555 C CA . SER A 1 186 ? -6.012 -5.232 -15.749 1.00 83.25 186 SER A CA 1
ATOM 1556 C C . SER A 1 186 ? -5.704 -6.724 -15.600 1.00 83.25 186 SER A C 1
ATOM 1558 O O . SER A 1 186 ? -5.758 -7.459 -16.582 1.00 83.25 186 SER A O 1
ATOM 1560 N N . SER A 1 187 ? -5.419 -7.190 -14.380 1.00 81.94 187 SER A N 1
ATOM 1561 C CA . SER A 1 187 ? -5.187 -8.611 -14.101 1.00 81.94 187 SER A CA 1
ATOM 1562 C C . SER A 1 187 ? -6.464 -9.439 -14.251 1.00 81.94 187 SER A C 1
ATOM 1564 O O . SER A 1 187 ? -6.394 -10.554 -14.755 1.00 81.94 187 SER A O 1
ATOM 1566 N N . TYR A 1 188 ? -7.619 -8.904 -13.844 1.00 79.56 188 TYR A N 1
ATOM 1567 C CA . TYR A 1 188 ? -8.903 -9.584 -14.036 1.00 79.56 188 TYR A CA 1
ATOM 1568 C C . TYR A 1 188 ? -9.297 -9.643 -15.510 1.00 79.56 188 TYR A C 1
ATOM 1570 O O . TYR A 1 188 ? -9.634 -10.712 -15.995 1.00 79.56 188 TYR A O 1
ATOM 1578 N N . HIS A 1 189 ? -9.146 -8.540 -16.246 1.00 81.50 189 HIS A N 1
ATOM 1579 C CA . HIS A 1 189 ? -9.409 -8.524 -17.685 1.00 81.50 189 HIS A CA 1
ATOM 1580 C C . HIS A 1 189 ? -8.537 -9.534 -18.447 1.00 81.50 189 HIS A C 1
ATOM 1582 O O . HIS A 1 189 ? -8.995 -10.195 -19.374 1.00 81.50 189 HIS A O 1
ATOM 1588 N N . GLN A 1 190 ? -7.266 -9.676 -18.059 1.00 84.38 190 GLN A N 1
ATOM 1589 C CA . GLN A 1 1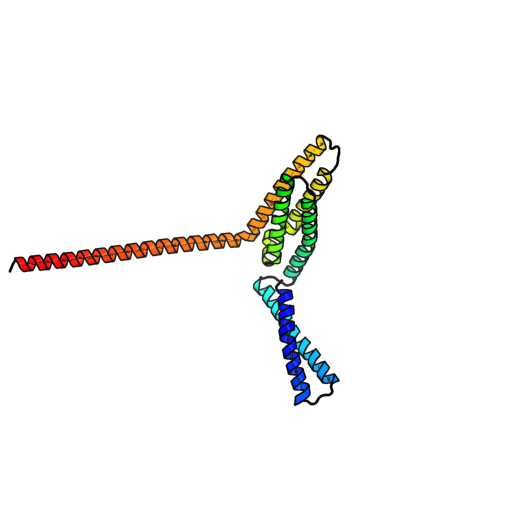90 ? -6.399 -10.698 -18.640 1.00 84.38 190 GLN A CA 1
ATOM 1590 C C . GLN A 1 190 ? -6.885 -12.117 -18.317 1.00 84.38 190 GLN A C 1
ATOM 1592 O O . GLN A 1 190 ? -6.896 -12.963 -19.207 1.00 84.38 190 GLN A O 1
ATOM 1597 N N . LEU A 1 191 ? -7.301 -12.371 -17.074 1.00 84.44 191 LEU A N 1
ATOM 1598 C CA . LEU A 1 191 ? -7.851 -13.667 -16.677 1.00 84.44 191 LEU A CA 1
ATOM 1599 C C . LEU A 1 191 ? -9.115 -14.015 -17.476 1.00 84.44 191 LEU A C 1
ATOM 1601 O O . LEU A 1 191 ? -9.247 -15.151 -17.919 1.00 84.44 191 LEU A O 1
ATOM 1605 N N . ASP A 1 192 ? -9.999 -13.043 -17.704 1.00 84.62 192 ASP A N 1
ATOM 1606 C CA . ASP A 1 192 ? -11.220 -13.234 -18.492 1.00 84.62 192 ASP A CA 1
ATOM 1607 C C . ASP A 1 192 ? -10.892 -13.635 -19.942 1.00 84.62 192 ASP A C 1
ATOM 1609 O O . ASP A 1 192 ? -11.471 -14.587 -20.463 1.00 84.62 192 ASP A O 1
ATOM 1613 N N . ILE A 1 193 ? -9.894 -12.993 -20.565 1.00 87.75 193 ILE A N 1
ATOM 1614 C CA . ILE A 1 193 ? -9.396 -13.387 -21.896 1.00 87.75 193 ILE A CA 1
ATOM 1615 C C . ILE A 1 193 ? -8.808 -14.801 -21.868 1.00 87.75 193 ILE A C 1
ATOM 1617 O O . ILE A 1 193 ? -9.073 -15.602 -22.762 1.00 87.75 193 ILE A O 1
ATOM 1621 N N . GLU A 1 194 ? -7.979 -15.121 -20.873 1.00 87.19 194 GLU A N 1
ATOM 1622 C CA . GLU A 1 194 ? -7.365 -16.449 -20.751 1.00 87.19 194 GLU A CA 1
ATOM 1623 C C . GLU A 1 194 ? -8.425 -17.547 -20.582 1.00 87.19 194 GLU A C 1
ATOM 1625 O O . GLU A 1 194 ? -8.288 -18.626 -21.165 1.00 87.19 194 GLU A O 1
ATOM 1630 N N . MET A 1 195 ? -9.505 -17.260 -19.851 1.00 88.00 195 MET A N 1
ATOM 1631 C CA . MET A 1 195 ? -10.665 -18.140 -19.728 1.00 88.00 195 MET A CA 1
ATOM 1632 C C . MET A 1 195 ? -11.417 -18.296 -21.055 1.00 88.00 195 MET A C 1
ATOM 1634 O O . MET A 1 195 ? -11.665 -19.425 -21.472 1.00 88.00 195 MET A O 1
ATOM 1638 N N . GLU A 1 196 ? -11.714 -17.201 -21.759 1.00 90.19 196 GLU A N 1
ATOM 1639 C CA . GLU A 1 196 ? -12.388 -17.242 -23.066 1.00 90.19 196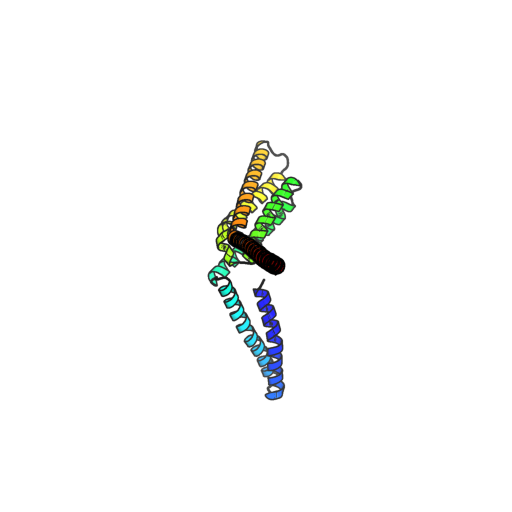 GLU A CA 1
ATOM 1640 C C . GLU A 1 196 ? -11.570 -18.035 -24.101 1.00 90.19 196 GLU A C 1
ATOM 1642 O O . GLU A 1 196 ? -12.097 -18.882 -24.826 1.00 90.19 196 GLU A O 1
ATOM 1647 N N . LEU A 1 197 ? -10.250 -17.836 -24.130 1.00 89.75 197 LEU A N 1
ATOM 1648 C CA . LEU A 1 197 ? -9.345 -18.604 -24.985 1.00 89.75 197 LEU A CA 1
ATOM 1649 C C . LEU A 1 197 ? -9.337 -20.095 -24.626 1.00 89.75 197 LEU A C 1
ATOM 1651 O O . LEU A 1 197 ? -9.263 -20.940 -25.525 1.00 89.75 197 LEU A O 1
ATOM 1655 N N . ALA A 1 198 ? -9.406 -20.430 -23.335 1.00 89.81 198 ALA A N 1
ATOM 1656 C CA . ALA A 1 198 ? -9.487 -21.814 -22.880 1.00 89.81 198 ALA A CA 1
ATOM 1657 C C . ALA A 1 198 ? -10.798 -22.481 -23.330 1.00 89.81 198 ALA A C 1
ATOM 1659 O O . ALA A 1 198 ? -10.765 -23.623 -23.801 1.00 89.81 198 ALA A O 1
ATOM 1660 N N . ASP A 1 199 ? -11.920 -21.763 -23.265 1.00 90.38 199 ASP A N 1
ATOM 1661 C CA . ASP A 1 199 ? -13.222 -22.244 -23.734 1.00 90.38 199 ASP A CA 1
ATOM 1662 C C . ASP A 1 199 ? -13.225 -22.459 -25.254 1.00 90.38 199 ASP A C 1
ATOM 1664 O O . ASP A 1 199 ? -13.551 -23.553 -25.721 1.00 90.38 199 ASP A O 1
ATOM 1668 N N . ILE A 1 200 ? -12.716 -21.498 -26.034 1.00 90.69 200 ILE A N 1
ATOM 1669 C CA . ILE A 1 200 ? -12.560 -21.641 -27.494 1.00 90.69 200 ILE A CA 1
ATOM 1670 C C . ILE A 1 200 ? -11.679 -22.852 -27.840 1.00 90.69 200 ILE A C 1
ATOM 1672 O O . ILE A 1 200 ? -11.966 -23.604 -28.779 1.00 90.69 200 ILE A O 1
ATOM 1676 N N . ALA A 1 201 ? -10.589 -23.072 -27.098 1.00 86.75 201 ALA A N 1
ATOM 1677 C CA . ALA A 1 201 ? -9.707 -24.216 -27.313 1.00 86.75 201 ALA A CA 1
ATOM 1678 C C . ALA A 1 201 ? -10.408 -25.552 -27.011 1.00 86.75 201 ALA A C 1
ATOM 1680 O O . ALA A 1 201 ? -10.218 -26.530 -27.746 1.00 86.75 201 ALA A O 1
ATOM 1681 N N . LYS A 1 202 ? -11.233 -25.598 -25.960 1.00 88.56 202 LYS A N 1
ATOM 1682 C CA . LYS A 1 202 ? -12.034 -26.769 -25.587 1.00 88.56 202 LYS A CA 1
ATOM 1683 C C . LYS A 1 202 ? -13.099 -27.075 -26.638 1.00 88.56 202 LYS A C 1
ATOM 1685 O O . LYS A 1 202 ? -13.205 -28.229 -27.066 1.00 88.56 202 LYS A O 1
ATOM 1690 N N . ASP A 1 203 ? -13.811 -26.063 -27.115 1.00 88.62 203 ASP A N 1
ATOM 1691 C CA . ASP A 1 203 ? -14.809 -26.205 -28.175 1.00 88.62 203 ASP A CA 1
ATOM 1692 C C . ASP A 1 203 ? -14.157 -26.704 -29.460 1.00 88.62 203 ASP A C 1
ATOM 1694 O O . ASP A 1 203 ? -14.579 -27.711 -30.031 1.00 88.62 203 ASP A O 1
ATOM 1698 N N . ARG A 1 204 ? -13.043 -26.091 -29.874 1.00 84.75 204 ARG A N 1
ATOM 1699 C CA . ARG A 1 204 ? -12.276 -26.533 -31.045 1.00 84.75 204 ARG A CA 1
ATOM 1700 C C . ARG A 1 204 ? -11.828 -27.991 -30.924 1.00 84.75 204 ARG A C 1
ATOM 1702 O O . ARG A 1 204 ? -11.879 -28.724 -31.912 1.00 84.75 204 ARG A O 1
ATOM 1709 N N . ASN A 1 205 ? -11.369 -28.427 -29.753 1.00 82.38 205 ASN A N 1
ATOM 1710 C CA . ASN A 1 205 ? -10.986 -29.824 -29.542 1.00 82.38 205 ASN A CA 1
ATOM 1711 C C . ASN A 1 205 ? -12.193 -30.766 -29.631 1.00 82.38 205 ASN A C 1
ATOM 1713 O O . ASN A 1 205 ? -12.087 -31.809 -30.276 1.00 82.38 205 ASN A O 1
ATOM 1717 N N . SER A 1 206 ? -13.336 -30.362 -29.079 1.00 81.00 206 SER A N 1
ATOM 1718 C CA . SER A 1 206 ? -14.597 -31.110 -29.161 1.00 81.00 206 SER A CA 1
ATOM 1719 C C . SER A 1 206 ? -15.066 -31.253 -30.617 1.00 81.00 206 SER A C 1
ATOM 1721 O O . SER A 1 206 ? -15.349 -32.360 -31.074 1.00 81.00 206 SER A O 1
ATOM 1723 N N . TYR A 1 207 ? -15.019 -30.171 -31.405 1.00 73.31 207 TYR A N 1
ATOM 1724 C CA . TYR A 1 207 ? -15.303 -30.210 -32.845 1.00 73.31 207 TYR A CA 1
ATOM 1725 C C . TYR A 1 207 ? -14.340 -31.128 -33.609 1.00 73.31 207 TYR A C 1
ATOM 1727 O O . TYR A 1 207 ? -14.766 -31.902 -34.467 1.00 73.31 207 TYR A O 1
ATOM 1735 N N . ARG A 1 208 ? 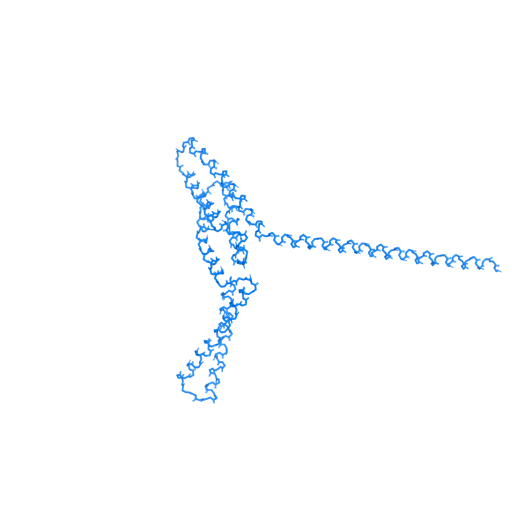-13.035 -31.093 -33.305 1.00 75.31 208 ARG A N 1
ATOM 1736 C CA . ARG A 1 208 ? -12.048 -31.980 -33.952 1.00 75.31 208 ARG A CA 1
ATOM 1737 C C . ARG A 1 208 ? -12.295 -33.452 -33.630 1.00 75.31 208 ARG A C 1
ATOM 1739 O O . ARG A 1 208 ? -12.119 -34.292 -34.516 1.00 75.31 208 ARG A O 1
ATOM 1746 N N . GLN A 1 209 ? -12.705 -33.770 -32.405 1.00 75.62 209 GLN A N 1
ATOM 1747 C CA . GLN A 1 209 ? -13.081 -35.129 -32.012 1.00 75.62 209 GLN A CA 1
ATOM 1748 C C . GLN A 1 209 ? -14.324 -35.599 -32.777 1.00 75.62 209 GLN A C 1
ATOM 1750 O O . GLN A 1 209 ? -14.253 -36.636 -33.434 1.00 75.62 209 GLN A O 1
ATOM 1755 N N . ALA A 1 210 ? -15.383 -34.785 -32.834 1.00 73.88 210 ALA A N 1
ATOM 1756 C CA . ALA A 1 210 ? -16.603 -35.100 -33.584 1.00 73.88 210 ALA A CA 1
ATOM 1757 C C . ALA A 1 210 ? -16.352 -35.303 -35.094 1.00 73.88 210 ALA A C 1
ATOM 1759 O O . ALA A 1 210 ? -16.862 -36.245 -35.704 1.00 73.88 210 ALA A O 1
ATOM 1760 N N . ILE A 1 211 ? -15.505 -34.470 -35.714 1.00 75.88 211 ILE A N 1
ATOM 1761 C CA . ILE A 1 211 ? -15.099 -34.651 -37.119 1.00 75.88 211 ILE A CA 1
ATOM 1762 C C . ILE A 1 211 ? -14.351 -35.976 -37.292 1.00 75.88 211 ILE A C 1
ATOM 1764 O O . ILE A 1 211 ? -14.626 -36.722 -38.235 1.00 75.88 211 ILE A O 1
ATOM 1768 N N . THR A 1 212 ? -13.429 -36.292 -36.381 1.00 74.25 212 THR A N 1
ATOM 1769 C CA . THR A 1 212 ? -12.641 -37.531 -36.431 1.00 74.25 212 THR A CA 1
ATOM 1770 C C . THR A 1 212 ? -13.531 -38.767 -36.280 1.00 74.25 212 THR A C 1
ATOM 1772 O O . THR A 1 212 ? -13.350 -39.739 -37.013 1.00 74.25 212 THR A O 1
ATOM 1775 N N . GLU A 1 213 ? -14.510 -38.733 -35.378 1.00 76.62 213 GLU A N 1
ATOM 1776 C CA . GLU A 1 213 ? -15.481 -39.811 -35.170 1.00 76.62 213 GLU A CA 1
ATOM 1777 C C . GLU A 1 213 ? -16.399 -39.993 -36.380 1.00 76.62 213 GLU A C 1
ATOM 1779 O O . GLU A 1 213 ? -16.468 -41.102 -36.911 1.00 76.62 213 GLU A O 1
ATOM 1784 N N . SER A 1 214 ? -16.985 -38.914 -36.916 1.00 70.81 214 SER A N 1
ATOM 1785 C CA . SER A 1 214 ? -17.825 -39.006 -38.124 1.00 70.81 214 SER A CA 1
ATOM 1786 C C . SER A 1 214 ? -17.043 -39.502 -39.347 1.00 70.81 214 SER A C 1
ATOM 1788 O O . SER A 1 214 ? -17.568 -40.233 -40.188 1.00 70.81 214 SER A O 1
ATOM 1790 N N . THR A 1 215 ? -15.756 -39.149 -39.448 1.00 75.88 215 THR A N 1
ATOM 1791 C CA . THR A 1 215 ? -14.884 -39.622 -40.531 1.00 75.88 215 THR A CA 1
ATOM 1792 C C . THR A 1 215 ? -14.614 -41.119 -40.387 1.00 75.88 215 THR A C 1
ATOM 1794 O O . THR A 1 215 ? -14.713 -41.854 -41.370 1.00 75.88 215 THR A O 1
ATOM 1797 N N . LYS A 1 216 ? -14.331 -41.600 -39.168 1.00 78.44 216 LYS A N 1
ATOM 1798 C CA . LYS A 1 216 ? -14.165 -43.035 -38.881 1.00 78.44 216 LYS A CA 1
ATOM 1799 C C . LYS A 1 216 ? -15.448 -43.823 -39.160 1.00 78.44 216 LYS A C 1
ATOM 1801 O O . LYS A 1 216 ? -15.377 -44.898 -39.754 1.00 78.44 216 LYS A O 1
ATOM 1806 N N . GLU A 1 217 ? -16.605 -43.281 -38.792 1.00 77.88 217 GLU A N 1
ATOM 1807 C CA . GLU A 1 217 ? -17.912 -43.893 -39.046 1.00 77.88 217 GLU A CA 1
ATOM 1808 C C . GLU A 1 217 ? -18.189 -44.037 -40.550 1.00 77.88 217 GLU A C 1
ATOM 1810 O O . GLU A 1 217 ? -18.472 -45.139 -41.023 1.00 77.88 217 GLU A O 1
ATOM 1815 N N . LYS A 1 218 ? -17.987 -42.970 -41.338 1.00 75.69 218 LYS A N 1
ATOM 1816 C CA . LYS A 1 218 ? -18.129 -43.011 -42.807 1.00 75.69 218 LYS A CA 1
ATOM 1817 C C . LYS A 1 218 ? -17.182 -44.018 -43.465 1.00 75.69 218 LYS A C 1
ATOM 1819 O O . LYS A 1 218 ? -17.579 -44.717 -44.399 1.00 75.69 218 LYS A O 1
ATOM 1824 N N . VAL A 1 219 ? -15.939 -44.118 -42.987 1.00 77.44 219 VAL A N 1
ATOM 1825 C CA . VAL A 1 219 ? -14.960 -45.099 -43.489 1.00 77.44 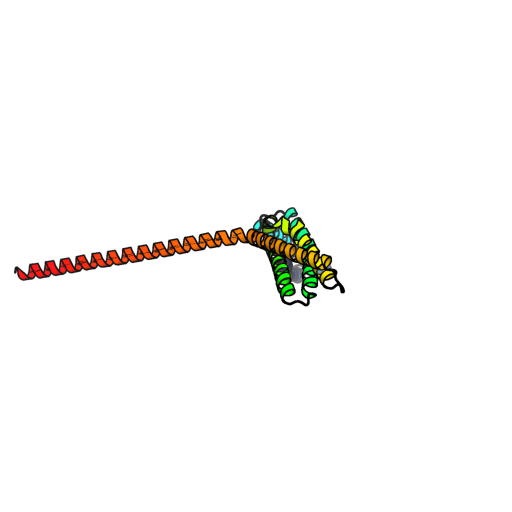219 VAL A CA 1
ATOM 1826 C C . VAL A 1 219 ? -15.415 -46.532 -43.194 1.00 77.44 219 VAL A C 1
ATOM 1828 O O . VAL A 1 219 ? -15.347 -47.383 -44.084 1.00 77.44 219 VAL A O 1
ATOM 1831 N N . ASN A 1 220 ? -15.929 -46.799 -41.992 1.00 79.31 220 ASN A N 1
ATOM 1832 C CA . ASN A 1 220 ? -16.460 -48.114 -41.628 1.00 79.31 220 ASN A CA 1
ATOM 1833 C C . ASN A 1 220 ? -17.700 -48.487 -42.449 1.00 79.31 220 ASN A C 1
ATOM 1835 O O . ASN A 1 220 ? -17.764 -49.602 -42.967 1.00 79.31 220 ASN A O 1
ATOM 1839 N N . LEU A 1 221 ? -18.641 -47.558 -42.643 1.00 77.50 221 LEU A N 1
ATOM 1840 C CA . LEU A 1 221 ? -19.822 -47.773 -43.488 1.00 77.50 221 LEU A CA 1
ATOM 1841 C C . LEU A 1 221 ? -19.428 -48.137 -44.924 1.00 77.50 221 LEU A C 1
ATOM 1843 O O . LEU A 1 221 ? -19.931 -49.115 -45.472 1.00 77.50 221 LEU A O 1
ATOM 1847 N N . LYS A 1 222 ? -18.462 -47.419 -45.512 1.00 81.50 222 LYS A N 1
ATOM 1848 C CA . LYS A 1 222 ? -17.963 -47.707 -46.865 1.00 81.50 222 LYS A CA 1
ATOM 1849 C C . LYS A 1 222 ? -17.262 -49.066 -46.957 1.00 81.50 222 LYS A C 1
ATOM 1851 O O . LYS A 1 222 ? -17.403 -49.763 -47.960 1.00 81.50 222 LYS A O 1
ATOM 1856 N N . LYS A 1 223 ? -16.508 -49.457 -45.923 1.00 79.81 223 LYS A N 1
ATOM 1857 C CA . LYS A 1 223 ? -15.844 -50.768 -45.858 1.00 79.81 223 LYS A CA 1
ATOM 1858 C C . LYS A 1 223 ? -16.860 -51.908 -45.761 1.00 79.81 223 LYS A C 1
ATOM 1860 O O . LYS A 1 223 ? -16.701 -52.916 -46.442 1.00 79.81 223 LYS A O 1
ATOM 1865 N N . ASN A 1 224 ? -17.905 -51.726 -44.958 1.00 79.38 224 ASN A N 1
ATOM 1866 C CA . ASN A 1 224 ? -18.985 -52.697 -44.826 1.00 79.38 224 ASN A CA 1
ATOM 1867 C C . ASN A 1 224 ? -19.790 -52.812 -46.125 1.00 79.38 224 ASN A C 1
ATOM 1869 O O . ASN A 1 224 ? -20.022 -53.925 -46.574 1.00 79.38 224 ASN A O 1
ATOM 1873 N N . ALA A 1 225 ? -20.126 -51.694 -46.778 1.00 78.19 225 ALA A N 1
ATOM 1874 C CA . ALA A 1 225 ? -20.812 -51.697 -48.073 1.00 78.19 225 ALA A CA 1
ATOM 1875 C C . ALA A 1 225 ? -20.041 -52.494 -49.139 1.00 78.19 225 ALA A C 1
ATOM 1877 O O . ALA A 1 225 ? -20.608 -53.390 -49.750 1.00 78.19 225 ALA A O 1
ATOM 1878 N N . LYS A 1 226 ? -18.725 -52.263 -49.274 1.00 79.88 226 LYS A N 1
ATOM 1879 C CA . LYS A 1 226 ? -17.869 -53.049 -50.182 1.00 79.88 226 LYS A CA 1
ATOM 1880 C C . LYS A 1 226 ? -17.826 -54.539 -49.845 1.00 79.88 226 LYS A C 1
ATOM 1882 O O . LYS A 1 226 ? -17.699 -55.368 -50.736 1.00 79.88 226 LYS A O 1
ATOM 1887 N N . LYS A 1 227 ? -17.879 -54.884 -48.556 1.00 80.12 227 LYS A N 1
ATOM 1888 C CA . LYS A 1 227 ? -17.907 -56.282 -48.117 1.00 80.12 227 LYS A CA 1
ATOM 1889 C C . LYS A 1 227 ? -19.219 -56.956 -48.527 1.00 80.12 227 LYS A C 1
ATOM 1891 O O . LYS A 1 227 ? -19.171 -58.070 -49.029 1.00 80.12 227 LYS A O 1
ATOM 1896 N N . TYR A 1 228 ? -20.352 -56.275 -48.354 1.00 71.44 228 TYR A N 1
ATOM 1897 C CA . TYR A 1 228 ? -21.653 -56.781 -48.795 1.00 71.44 228 TYR A CA 1
ATOM 1898 C C . TYR A 1 228 ? -21.736 -56.908 -50.320 1.00 71.44 228 TYR A C 1
ATOM 1900 O O . TYR A 1 228 ? -22.240 -57.911 -50.804 1.00 71.44 228 TYR A O 1
ATOM 1908 N N . GLU A 1 229 ? -21.197 -55.945 -51.070 1.00 76.62 229 GLU A N 1
ATOM 1909 C CA . GLU A 1 229 ? -21.128 -55.989 -52.539 1.00 76.62 229 GLU A CA 1
ATOM 1910 C C . GLU A 1 229 ? -20.314 -57.203 -53.025 1.00 76.62 229 GLU A C 1
ATOM 1912 O O . GLU A 1 229 ? -20.807 -58.000 -53.814 1.00 76.62 229 GLU A O 1
ATOM 1917 N N . TYR A 1 230 ? -19.141 -57.449 -52.429 1.00 70.06 230 TYR A N 1
ATOM 1918 C CA . TYR A 1 230 ? -18.319 -58.635 -52.714 1.00 70.06 230 TYR A CA 1
ATOM 1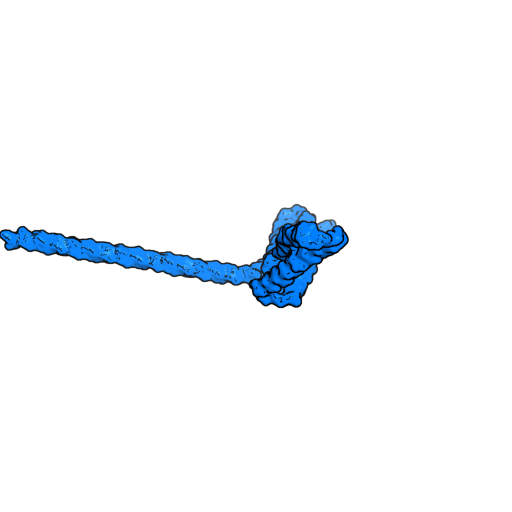919 C C . TYR A 1 230 ? -18.978 -59.970 -52.309 1.00 70.06 230 TYR A C 1
ATOM 1921 O O . TYR A 1 230 ? -18.741 -61.013 -52.917 1.00 70.06 230 TYR A O 1
ATOM 1929 N N . GLU A 1 231 ? -19.775 -59.979 -51.238 1.00 78.75 231 GLU A N 1
ATOM 1930 C CA . GLU A 1 231 ? -20.520 -61.169 -50.804 1.00 78.75 231 GLU A CA 1
ATOM 1931 C C . GLU A 1 231 ? -21.749 -61.453 -51.679 1.00 78.75 231 GLU A C 1
ATOM 1933 O O . GLU A 1 231 ? -22.164 -62.610 -51.756 1.00 78.75 231 GLU A O 1
ATOM 1938 N N . MET A 1 232 ? -22.308 -60.430 -52.331 1.00 71.38 232 MET A N 1
ATOM 1939 C CA . MET A 1 232 ? -23.387 -60.558 -53.316 1.00 71.38 232 MET A CA 1
ATOM 1940 C C . MET A 1 232 ? -22.840 -61.062 -54.656 1.00 71.38 232 MET A C 1
ATOM 1942 O O . MET A 1 232 ? -23.355 -62.049 -55.166 1.00 71.38 232 MET A O 1
ATOM 1946 N N . GLU A 1 233 ? -21.735 -60.491 -55.154 1.00 72.50 233 GLU A N 1
ATOM 1947 C CA . GLU A 1 233 ? -21.077 -60.946 -56.395 1.00 72.50 233 GLU A CA 1
ATOM 1948 C C . GLU A 1 233 ? -20.667 -62.429 -56.335 1.00 72.50 233 GLU A C 1
ATOM 1950 O O . GLU A 1 233 ? -20.797 -63.144 -57.317 1.00 72.50 233 GLU A O 1
ATOM 1955 N N . ARG A 1 234 ? -20.254 -62.942 -55.166 1.00 70.56 234 ARG A N 1
ATOM 1956 C CA . ARG A 1 234 ? -19.912 -64.369 -54.986 1.00 70.56 234 ARG A CA 1
ATOM 1957 C C . ARG A 1 234 ? -21.097 -65.335 -54.876 1.00 70.56 234 ARG A C 1
ATOM 1959 O O . ARG A 1 234 ? -20.861 -66.534 -54.750 1.00 70.56 234 ARG A O 1
ATOM 1966 N N . LYS A 1 235 ? -22.335 -64.847 -54.807 1.00 60.12 235 LYS A N 1
ATOM 1967 C CA . LYS A 1 235 ? -23.537 -65.698 -54.753 1.00 60.12 235 LYS A CA 1
ATOM 1968 C C . LYS A 1 235 ? -24.234 -65.844 -56.104 1.00 60.12 235 LYS A C 1
ATOM 1970 O O . LYS A 1 235 ? -25.097 -66.711 -56.211 1.00 60.12 235 LYS A O 1
ATOM 1975 N N . ASP A 1 236 ? -23.849 -65.027 -57.081 1.00 57.34 236 ASP A N 1
ATOM 1976 C CA . ASP A 1 236 ? -24.413 -65.014 -58.431 1.00 57.34 236 ASP A CA 1
ATOM 1977 C C . ASP A 1 236 ? -23.521 -65.751 -59.467 1.00 57.34 236 ASP A C 1
ATOM 1979 O O . ASP A 1 236 ? -23.914 -65.855 -60.629 1.00 57.34 236 ASP A O 1
ATOM 1983 N N . ASP A 1 237 ? -22.379 -66.311 -59.028 1.00 52.09 237 ASP A N 1
ATOM 1984 C CA . ASP A 1 237 ? -21.477 -67.235 -59.754 1.00 52.09 237 ASP A CA 1
ATOM 1985 C C . ASP A 1 237 ? -21.641 -68.691 -59.264 1.00 52.09 237 ASP A C 1
ATOM 1987 O O . ASP A 1 237 ? -21.608 -69.621 -60.108 1.00 52.09 237 ASP A O 1
#

Secondary structure (DSSP, 8-state):
-HHHHHHHHHHHHHHHHHHHHHHHHHHHS---HHHHHHHHHHHHHHHHHHHHHHHHHHHHHHTT--HHHHHHHHHHHHHHHHHHHHHHHHHTT---HHHHHHHHHHHHHHHHHHHHHHH-GGGGGGGHHIIIIIHHHHHHHHHHHHHHHT-SS--HHHHHHHHHHHHHHHHHHHHHHHHHHHHTHHHHHHHHHHHHHHHHHHHHHHHHHHHHHHHHHHHHHHHHHHHHHHHHHTT--